Protein AF-A0A0V0YJH0-F1 (afdb_monomer_lite)

Structure (mmCIF, N/CA/C/O backbone):
data_AF-A0A0V0YJH0-F1
#
_entry.id   AF-A0A0V0YJH0-F1
#
loop_
_atom_site.group_PDB
_atom_site.id
_atom_site.type_symbol
_atom_site.label_atom_id
_atom_site.label_alt_id
_atom_site.label_comp_id
_atom_site.label_asym_id
_atom_site.label_entity_id
_atom_site.label_seq_id
_atom_site.pdbx_PDB_ins_code
_atom_site.Cartn_x
_atom_site.Cartn_y
_atom_site.Cartn_z
_atom_site.occupancy
_atom_site.B_iso_or_equiv
_atom_site.auth_seq_id
_atom_site.auth_comp_id
_atom_site.auth_asym_id
_atom_site.auth_atom_id
_atom_site.pdbx_PDB_model_num
ATOM 1 N N . MET A 1 1 ? -17.846 -7.358 8.027 1.00 70.50 1 MET A N 1
ATOM 2 C CA . MET A 1 1 ? -18.232 -6.122 7.304 1.00 70.50 1 MET A CA 1
ATOM 3 C C . MET A 1 1 ? -17.295 -4.987 7.694 1.00 70.50 1 MET A C 1
ATOM 5 O O . MET A 1 1 ? -16.695 -5.092 8.758 1.00 70.50 1 MET A O 1
ATOM 9 N N . ILE A 1 2 ? -17.134 -3.958 6.862 1.00 73.50 2 ILE A N 1
ATOM 10 C CA . ILE A 1 2 ? -16.388 -2.735 7.214 1.00 73.50 2 ILE A CA 1
ATOM 11 C C . ILE A 1 2 ? -17.404 -1.662 7.597 1.00 73.50 2 ILE A C 1
ATOM 13 O O . ILE A 1 2 ? -18.468 -1.588 6.982 1.00 73.50 2 ILE A O 1
ATOM 17 N N . VAL A 1 3 ? -17.100 -0.847 8.603 1.00 70.06 3 VAL A N 1
ATOM 18 C CA . VAL A 1 3 ? -18.015 0.204 9.066 1.00 70.06 3 VAL A CA 1
ATOM 19 C C . VAL A 1 3 ? -17.454 1.614 8.878 1.00 70.06 3 VAL A C 1
ATOM 21 O O . VAL A 1 3 ? -16.241 1.799 8.863 1.00 70.06 3 VAL A O 1
ATOM 24 N N . MET A 1 4 ? -18.335 2.601 8.706 1.00 70.00 4 MET A N 1
ATOM 25 C CA . MET A 1 4 ? -18.001 4.028 8.556 1.00 70.00 4 MET A CA 1
ATOM 26 C C . MET A 1 4 ? -18.761 4.888 9.570 1.00 70.00 4 MET A C 1
ATOM 28 O O . MET A 1 4 ? -19.905 4.573 9.919 1.00 70.00 4 MET A O 1
ATOM 32 N N . GLN A 1 5 ? -18.169 6.010 9.984 1.00 53.50 5 GLN A N 1
ATOM 33 C CA . GLN A 1 5 ? -18.874 7.035 10.758 1.00 53.50 5 GLN A CA 1
ATOM 34 C C . GLN A 1 5 ? -19.837 7.848 9.870 1.00 53.50 5 GLN A C 1
ATOM 36 O O . GLN A 1 5 ? -19.620 8.059 8.675 1.00 53.50 5 GLN A O 1
ATOM 41 N N . THR A 1 6 ? -20.939 8.303 10.464 1.00 41.59 6 THR A N 1
ATOM 42 C CA . THR A 1 6 ? -22.130 8.897 9.824 1.00 41.59 6 THR A CA 1
ATOM 43 C C . THR A 1 6 ? -21.847 10.157 9.002 1.00 41.59 6 THR A C 1
ATOM 45 O O . THR A 1 6 ? -22.508 10.370 7.985 1.00 41.59 6 THR A O 1
ATOM 48 N N . MET A 1 7 ? -20.851 10.969 9.376 1.00 37.34 7 MET A N 1
ATOM 49 C CA . MET A 1 7 ? -20.540 12.225 8.674 1.00 37.34 7 MET A CA 1
ATOM 50 C C . MET A 1 7 ? -19.820 12.046 7.325 1.00 37.34 7 MET A C 1
ATOM 52 O O . MET A 1 7 ? -19.802 12.983 6.531 1.00 37.34 7 MET A O 1
ATOM 56 N N . GLN A 1 8 ? -19.286 10.858 7.016 1.00 36.75 8 GLN A N 1
ATOM 57 C CA . GLN A 1 8 ? -18.506 10.623 5.788 1.00 36.75 8 GLN A CA 1
ATOM 58 C C . GLN A 1 8 ? -19.329 10.083 4.611 1.00 36.75 8 GLN A C 1
ATOM 60 O O . GLN A 1 8 ? -18.874 10.120 3.472 1.00 36.75 8 GLN A O 1
ATOM 65 N N . LEU A 1 9 ? -20.567 9.622 4.827 1.00 37.81 9 LEU A N 1
ATOM 66 C CA . LEU A 1 9 ? -21.327 8.935 3.772 1.00 37.81 9 LEU A CA 1
ATOM 67 C C . LEU A 1 9 ? -21.709 9.812 2.570 1.00 37.81 9 LEU A C 1
ATOM 69 O O . LEU A 1 9 ? -21.926 9.281 1.482 1.00 37.81 9 LEU A O 1
ATOM 73 N N . TYR A 1 10 ? -21.816 11.131 2.741 1.00 34.28 10 TYR A N 1
ATOM 74 C CA . TYR A 1 10 ? -22.395 11.999 1.712 1.00 34.28 10 TYR A CA 1
ATOM 75 C C . TYR A 1 10 ? -21.425 12.371 0.575 1.00 34.28 10 TYR A C 1
ATOM 77 O O . TYR A 1 10 ? -21.885 12.819 -0.472 1.00 34.28 10 TYR A O 1
ATOM 85 N N . ALA A 1 11 ? -20.113 12.140 0.724 1.00 31.77 11 ALA A N 1
ATOM 86 C CA . ALA A 1 11 ? -19.105 12.546 -0.267 1.00 31.77 11 ALA A CA 1
ATOM 87 C C . ALA A 1 11 ? -18.401 11.379 -0.996 1.00 31.77 11 ALA A C 1
ATOM 89 O O . ALA A 1 11 ? -17.745 11.593 -2.018 1.00 31.77 11 ALA A O 1
ATOM 90 N N . SER A 1 12 ? -18.531 10.139 -0.511 1.00 40.41 12 SER A N 1
ATOM 91 C CA . SER A 1 12 ? -17.595 9.045 -0.848 1.00 40.41 12 SER A CA 1
ATOM 92 C C . SER A 1 12 ? -18.102 8.026 -1.868 1.00 40.41 12 SER A C 1
ATOM 94 O O . SER A 1 12 ? -17.392 7.075 -2.197 1.00 40.41 12 SER A O 1
ATOM 96 N N . ILE A 1 13 ? -19.329 8.184 -2.362 1.00 39.91 13 ILE A N 1
ATOM 97 C CA . ILE A 1 13 ? -20.053 7.097 -3.026 1.00 39.91 13 ILE A CA 1
ATOM 98 C C . ILE A 1 13 ? -19.399 6.720 -4.371 1.00 39.91 13 ILE A C 1
ATOM 100 O O . ILE A 1 13 ? -19.025 5.573 -4.549 1.00 39.91 13 ILE A O 1
ATOM 104 N N . PHE A 1 14 ? -19.103 7.628 -5.299 1.00 35.03 14 PHE A N 1
ATOM 105 C CA . PHE A 1 14 ? -18.825 7.178 -6.676 1.00 35.03 14 PHE A CA 1
ATOM 106 C C . PHE A 1 14 ? -17.474 6.484 -6.954 1.00 35.03 14 PHE A C 1
ATOM 108 O O . PHE A 1 14 ? -17.434 5.618 -7.824 1.00 35.03 14 PHE A O 1
ATOM 115 N N . PHE A 1 15 ? -16.384 6.791 -6.237 1.00 38.53 15 PHE A N 1
ATOM 116 C CA . PHE A 1 15 ? -15.071 6.164 -6.509 1.00 38.53 15 PHE A CA 1
ATOM 117 C C . PHE A 1 15 ? -14.709 5.063 -5.500 1.00 38.53 15 PHE A C 1
ATOM 119 O O . PHE A 1 15 ? -14.143 4.039 -5.879 1.00 38.53 15 PHE A O 1
ATOM 126 N N . CYS A 1 16 ? -15.126 5.212 -4.234 1.00 34.50 16 CYS A N 1
ATOM 127 C CA . CYS A 1 16 ? -15.018 4.147 -3.234 1.00 34.50 16 CYS A CA 1
ATOM 128 C C . CYS A 1 16 ? -15.915 2.948 -3.607 1.00 34.50 16 CYS A C 1
ATOM 130 O O . CYS A 1 16 ? -15.554 1.807 -3.333 1.00 34.50 16 CYS A O 1
ATOM 132 N N . LEU A 1 17 ? -17.023 3.162 -4.339 1.00 37.66 17 LEU A N 1
ATOM 133 C CA . LEU A 1 17 ? -17.840 2.071 -4.885 1.00 37.66 17 LEU A CA 1
ATOM 134 C C . LEU A 1 17 ? -17.108 1.211 -5.919 1.00 37.66 17 LEU A C 1
ATOM 136 O O . LEU A 1 17 ? -17.342 0.006 -5.928 1.00 37.66 17 LEU A O 1
ATOM 140 N N . SER A 1 18 ? -16.190 1.760 -6.722 1.00 37.88 18 SER A N 1
ATOM 141 C CA . SER A 1 18 ? -15.358 0.913 -7.588 1.00 37.88 18 SER A CA 1
ATOM 142 C C . SER A 1 18 ? -14.350 0.091 -6.782 1.00 37.88 18 SER A C 1
ATOM 144 O O . SER A 1 18 ? -13.840 -0.884 -7.297 1.00 37.88 18 SER A O 1
ATOM 146 N N . VAL A 1 19 ? -14.045 0.448 -5.533 1.00 40.59 19 VAL A N 1
ATOM 147 C CA . VAL A 1 19 ? -13.100 -0.296 -4.682 1.00 40.59 19 VAL A CA 1
ATOM 148 C C . VAL A 1 19 ? -13.817 -1.237 -3.701 1.00 40.59 19 VAL A C 1
ATOM 150 O O . VAL A 1 19 ? -13.237 -2.241 -3.297 1.00 40.59 19 VAL A O 1
ATOM 153 N N . CYS A 1 20 ? -15.075 -0.966 -3.336 1.00 34.97 20 CYS A N 1
ATOM 154 C CA . CYS A 1 20 ? -15.778 -1.705 -2.281 1.00 34.97 20 CYS A CA 1
ATOM 155 C C . CYS A 1 20 ? -17.086 -2.383 -2.730 1.00 34.97 20 CYS A C 1
ATOM 157 O O . CYS A 1 20 ? -17.332 -3.517 -2.332 1.00 34.97 20 CYS A O 1
ATOM 159 N N . LEU A 1 21 ? -17.923 -1.749 -3.557 1.00 31.69 21 LEU A N 1
ATOM 160 C CA . LEU A 1 21 ? -19.314 -2.189 -3.800 1.00 31.69 21 LEU A CA 1
ATOM 161 C C . LEU A 1 21 ? -19.590 -2.676 -5.234 1.00 31.69 21 LEU A C 1
ATOM 163 O O . LEU A 1 21 ? -20.656 -3.226 -5.499 1.00 31.69 21 LEU A O 1
ATOM 167 N N . SER A 1 22 ? -18.637 -2.505 -6.146 1.00 33.41 22 SER A N 1
ATOM 168 C CA . SER A 1 22 ? -18.640 -3.117 -7.471 1.00 33.41 22 SER A CA 1
ATOM 169 C C . SER A 1 22 ? -17.724 -4.334 -7.453 1.00 33.41 22 SER A C 1
ATOM 171 O O . SER A 1 22 ? -16.632 -4.276 -6.887 1.00 33.41 22 SER A O 1
ATOM 173 N N . VAL A 1 23 ? -18.140 -5.436 -8.080 1.00 39.34 23 VAL A N 1
ATOM 174 C CA . VAL A 1 23 ? -17.226 -6.541 -8.386 1.00 39.34 23 VAL A CA 1
ATOM 175 C C . VAL A 1 23 ? -16.149 -5.975 -9.306 1.00 39.34 23 VAL A C 1
ATOM 177 O O . VAL A 1 23 ? -16.370 -5.808 -10.504 1.00 39.34 23 VAL A O 1
ATOM 180 N N . CYS A 1 24 ? -14.984 -5.648 -8.755 1.00 50.03 24 CYS A N 1
ATOM 181 C CA . CYS A 1 24 ? -13.838 -5.333 -9.585 1.00 50.03 24 CYS A CA 1
ATOM 182 C C . CYS A 1 24 ? -13.272 -6.635 -10.114 1.00 50.03 24 CYS A C 1
ATOM 184 O O . CYS A 1 24 ? -12.615 -7.369 -9.383 1.00 50.03 24 CYS A O 1
ATOM 186 N N . LEU A 1 25 ? -13.562 -6.916 -11.377 1.00 41.19 25 LEU A N 1
ATOM 187 C CA . LEU A 1 25 ? -12.997 -8.035 -12.103 1.00 41.19 25 LEU A CA 1
ATOM 188 C C . LEU A 1 25 ? -11.868 -7.518 -12.991 1.00 41.19 25 LEU A C 1
ATOM 190 O O . LEU A 1 25 ? -12.079 -6.619 -13.804 1.00 41.19 25 LEU A O 1
ATOM 194 N N . SER A 1 26 ? -10.697 -8.131 -12.872 1.00 50.62 26 SER A N 1
ATOM 195 C CA . SER A 1 26 ? -9.640 -7.999 -13.872 1.00 50.62 26 SER A CA 1
ATOM 196 C C . SER A 1 26 ? -9.430 -9.344 -14.547 1.00 50.62 26 SER A C 1
ATOM 198 O O . SER A 1 26 ? -9.071 -10.313 -13.880 1.00 50.62 26 SER A O 1
ATOM 200 N N . VAL A 1 27 ? -9.644 -9.380 -15.862 1.00 49.38 27 VAL A N 1
ATOM 201 C CA . VAL A 1 27 ? -9.297 -10.505 -16.739 1.00 49.38 27 VAL A CA 1
ATOM 202 C C . VAL A 1 27 ? -8.199 -10.022 -17.674 1.00 49.38 27 VAL A C 1
ATOM 204 O O . VAL A 1 27 ? -8.344 -8.966 -18.291 1.00 49.38 27 VAL A O 1
ATOM 207 N N . ILE A 1 28 ? -7.106 -10.772 -17.784 1.00 57.19 28 ILE A N 1
ATOM 208 C CA . ILE A 1 28 ? -6.002 -10.461 -18.688 1.00 57.19 28 ILE A CA 1
ATOM 209 C C . ILE A 1 28 ? -6.521 -10.562 -20.117 1.00 57.19 28 ILE A C 1
ATOM 211 O O . ILE A 1 28 ? -6.800 -11.649 -20.625 1.00 57.19 28 ILE A O 1
ATOM 215 N N . VAL A 1 29 ? -6.572 -9.427 -20.807 1.00 50.81 29 VAL A N 1
ATOM 216 C CA . VAL A 1 29 ? -6.781 -9.407 -22.254 1.00 50.81 29 VAL A CA 1
ATOM 217 C C . VAL A 1 29 ? -5.452 -9.211 -22.978 1.00 50.81 29 VAL A C 1
ATOM 219 O O . VAL A 1 29 ? -4.526 -8.562 -22.490 1.00 50.81 29 VAL A O 1
ATOM 222 N N . PHE A 1 30 ? -5.333 -9.783 -24.179 1.00 45.62 30 PHE A N 1
ATOM 223 C CA . PHE A 1 30 ? -4.108 -9.716 -24.990 1.00 45.62 30 PHE A CA 1
ATOM 224 C C . PHE A 1 30 ? -3.621 -8.271 -25.220 1.00 45.62 30 PHE A C 1
ATOM 226 O O . PHE A 1 30 ? -2.417 -8.015 -25.269 1.00 45.62 30 PHE A O 1
ATOM 233 N N . GLN A 1 31 ? -4.556 -7.321 -25.310 1.00 54.06 31 GLN A N 1
ATOM 234 C CA . GLN A 1 31 ? -4.269 -5.897 -25.489 1.00 54.06 31 GLN A CA 1
ATOM 235 C C . GLN A 1 31 ? -3.506 -5.287 -24.304 1.00 54.06 31 GLN A C 1
ATOM 237 O O . GLN A 1 31 ? -2.593 -4.493 -24.536 1.00 54.06 31 GLN A O 1
ATOM 242 N N . ASP A 1 32 ? -3.783 -5.713 -23.069 1.00 61.44 32 ASP A N 1
ATOM 243 C CA . ASP A 1 32 ? -3.113 -5.193 -21.872 1.00 61.44 32 ASP A CA 1
ATOM 244 C C . ASP A 1 32 ? -1.630 -5.562 -21.873 1.00 61.44 32 ASP A C 1
ATOM 246 O O . ASP A 1 32 ? -0.763 -4.713 -21.663 1.00 61.44 32 ASP A O 1
ATOM 250 N N . ARG A 1 33 ? -1.311 -6.823 -22.195 1.00 62.81 33 ARG A N 1
ATOM 251 C CA . ARG A 1 33 ? 0.081 -7.293 -22.274 1.00 62.81 33 ARG A CA 1
ATOM 252 C C . ARG A 1 33 ? 0.890 -6.523 -23.313 1.00 62.81 33 ARG A C 1
ATOM 254 O O . ARG A 1 33 ? 2.022 -6.131 -23.033 1.00 62.81 33 ARG A O 1
ATOM 261 N N . VAL A 1 34 ? 0.322 -6.285 -24.496 1.00 75.81 34 VAL A N 1
ATOM 262 C CA . VAL A 1 34 ? 1.006 -5.520 -25.551 1.00 75.81 34 VAL A CA 1
ATOM 263 C C . VAL A 1 34 ? 1.141 -4.049 -25.151 1.00 75.81 34 VAL A C 1
ATOM 265 O O . VAL A 1 34 ? 2.219 -3.479 -25.319 1.00 75.81 34 VAL A O 1
ATOM 268 N N . GLY A 1 35 ? 0.094 -3.440 -24.590 1.00 81.44 35 GLY A N 1
ATOM 269 C CA . GLY A 1 35 ? 0.105 -2.045 -24.147 1.00 81.44 35 GLY A CA 1
ATOM 270 C C . GLY A 1 35 ? 1.149 -1.788 -23.060 1.00 81.44 35 GLY A C 1
ATOM 271 O O . GLY A 1 35 ? 2.082 -1.010 -23.269 1.00 81.44 35 GLY A O 1
ATOM 272 N N . PHE A 1 36 ? 1.055 -2.498 -21.932 1.00 83.94 36 PHE A N 1
ATOM 273 C CA . PHE A 1 36 ? 2.004 -2.361 -20.822 1.00 83.94 36 PHE A CA 1
ATOM 274 C C . PHE A 1 36 ? 3.425 -2.784 -21.208 1.00 83.94 36 PHE A C 1
ATOM 276 O O . PHE A 1 36 ? 4.393 -2.163 -20.762 1.00 83.94 36 PHE A O 1
ATOM 283 N N . GLY A 1 37 ? 3.567 -3.781 -22.089 1.00 83.94 37 GLY A N 1
ATOM 284 C CA . GLY A 1 37 ? 4.857 -4.176 -22.651 1.00 83.94 37 GLY A CA 1
ATOM 285 C C . GLY A 1 37 ? 5.511 -3.055 -23.464 1.00 83.94 37 GLY A C 1
ATOM 286 O O . GLY A 1 37 ? 6.686 -2.754 -23.259 1.00 83.94 37 GLY A O 1
ATOM 287 N N . ARG A 1 38 ? 4.750 -2.373 -24.334 1.00 85.50 38 ARG A N 1
ATOM 288 C CA . ARG A 1 38 ? 5.250 -1.233 -25.128 1.00 85.50 38 ARG A CA 1
ATOM 289 C C . ARG A 1 38 ? 5.569 -0.004 -24.281 1.00 85.50 38 ARG A C 1
ATOM 291 O O . ARG A 1 38 ? 6.473 0.742 -24.640 1.00 85.50 38 ARG A O 1
ATOM 298 N N . MET A 1 39 ? 4.871 0.184 -23.163 1.00 83.06 39 MET A N 1
ATOM 299 C CA . MET A 1 39 ? 5.186 1.236 -22.188 1.00 83.06 39 MET A CA 1
ATOM 300 C C . MET A 1 39 ? 6.414 0.912 -21.324 1.00 83.06 39 MET A C 1
ATOM 302 O O . MET A 1 39 ? 6.865 1.766 -20.567 1.00 83.06 39 MET A O 1
ATOM 306 N N . GLY A 1 40 ? 6.955 -0.310 -21.412 1.00 87.19 40 GLY A N 1
ATOM 307 C CA . GLY A 1 40 ? 8.063 -0.756 -20.569 1.00 87.19 40 GLY A CA 1
ATOM 308 C C . GLY A 1 40 ? 7.678 -0.927 -19.098 1.00 87.19 40 GLY A C 1
ATOM 309 O O . GLY A 1 40 ? 8.550 -0.844 -18.239 1.00 87.19 40 GLY A O 1
ATOM 310 N N . ALA A 1 41 ? 6.388 -1.134 -18.812 1.00 88.44 41 ALA A N 1
ATOM 311 C CA . ALA A 1 41 ? 5.856 -1.212 -17.453 1.00 88.44 41 ALA A CA 1
ATOM 312 C C . ALA A 1 41 ? 5.860 -2.646 -16.884 1.00 88.44 41 ALA A C 1
ATOM 314 O O . ALA A 1 41 ? 5.771 -2.831 -15.671 1.00 88.44 41 ALA A O 1
ATOM 315 N N . LEU A 1 42 ? 5.977 -3.654 -17.757 1.00 93.69 42 LEU A N 1
ATOM 316 C CA . LEU A 1 42 ? 6.086 -5.063 -17.378 1.00 93.69 42 LEU A CA 1
ATOM 317 C C . LEU A 1 42 ? 7.537 -5.457 -17.093 1.00 93.69 42 LEU A C 1
ATOM 319 O O . LEU A 1 42 ? 8.449 -5.016 -17.800 1.00 93.69 42 LEU A O 1
ATOM 323 N N . SER A 1 43 ? 7.727 -6.337 -16.106 1.00 95.69 43 SER A N 1
ATOM 324 C CA . SER A 1 43 ? 9.031 -6.953 -15.838 1.00 95.69 43 SER A CA 1
ATOM 325 C C . SER A 1 43 ? 9.534 -7.722 -17.066 1.00 95.69 43 SER A C 1
ATOM 327 O O . SER A 1 43 ? 8.757 -8.353 -17.791 1.00 95.69 43 SER A O 1
ATOM 329 N N . ARG A 1 44 ? 10.845 -7.655 -17.317 1.00 94.00 44 ARG A N 1
ATOM 330 C CA . ARG A 1 44 ? 11.522 -8.296 -18.458 1.00 94.00 44 ARG A CA 1
ATOM 331 C C . ARG A 1 44 ? 12.695 -9.166 -18.023 1.00 94.00 44 ARG A C 1
ATOM 333 O O . ARG A 1 44 ? 13.031 -10.124 -18.719 1.00 94.00 44 ARG A O 1
ATOM 340 N N . HIS A 1 45 ? 13.319 -8.856 -16.892 1.00 94.19 45 HIS A N 1
ATOM 341 C CA . HIS A 1 45 ? 14.522 -9.543 -16.425 1.00 94.19 45 HIS A CA 1
ATOM 342 C C . HIS A 1 45 ? 14.232 -10.880 -15.729 1.00 94.19 45 HIS A C 1
ATOM 344 O O . HIS A 1 45 ? 15.112 -11.736 -15.663 1.00 94.19 45 HIS A O 1
ATOM 350 N N . PHE A 1 46 ? 12.999 -11.100 -15.265 1.00 94.25 46 PHE A N 1
ATOM 351 C CA . PHE A 1 46 ? 12.612 -12.288 -14.494 1.00 94.25 46 PHE A CA 1
ATOM 352 C C . PHE A 1 46 ? 11.685 -13.246 -15.261 1.00 94.25 46 PHE A C 1
ATOM 354 O O . PHE A 1 46 ? 10.994 -14.063 -14.660 1.00 94.25 46 PHE A O 1
ATOM 361 N N . ASN A 1 47 ? 11.695 -13.208 -16.598 1.00 90.75 47 ASN A N 1
ATOM 362 C CA . ASN A 1 47 ? 10.829 -14.052 -17.435 1.00 90.75 47 ASN A CA 1
ATOM 363 C C . ASN A 1 47 ? 11.008 -15.565 -17.203 1.00 90.75 47 ASN A C 1
ATOM 365 O O . ASN A 1 47 ? 10.054 -16.322 -17.350 1.00 90.75 47 ASN A O 1
ATOM 369 N N . SER A 1 48 ? 12.210 -16.015 -16.829 1.00 93.56 48 SER A N 1
ATOM 370 C CA . SER A 1 48 ? 12.477 -17.423 -16.495 1.00 93.56 48 SER A CA 1
ATOM 371 C C . SER A 1 48 ? 11.996 -17.824 -15.096 1.00 93.56 48 SER A C 1
ATOM 373 O O . SER A 1 48 ? 11.920 -19.013 -14.798 1.00 93.56 48 SER A O 1
ATOM 375 N N . ARG A 1 49 ? 11.684 -16.847 -14.234 1.00 93.56 49 ARG A N 1
ATOM 376 C CA . ARG A 1 49 ? 11.273 -17.028 -12.833 1.00 93.56 49 ARG A CA 1
ATOM 377 C C . ARG A 1 49 ? 10.137 -16.048 -12.497 1.00 93.56 49 ARG A C 1
ATOM 379 O O . ARG A 1 49 ? 10.324 -15.143 -11.687 1.00 93.56 49 ARG A O 1
ATOM 386 N N . PRO A 1 50 ? 8.951 -16.200 -13.116 1.00 89.25 50 PRO A N 1
ATOM 387 C CA . PRO A 1 50 ? 7.876 -15.207 -13.036 1.00 89.25 50 PRO A CA 1
ATOM 388 C C . PRO A 1 50 ? 7.343 -14.972 -11.614 1.00 89.25 50 PRO A C 1
ATOM 390 O O . PRO A 1 50 ? 6.880 -13.874 -11.321 1.00 89.25 50 PRO A O 1
ATOM 393 N N . GLY A 1 51 ? 7.455 -15.956 -10.712 1.00 91.44 51 GLY A N 1
ATOM 394 C CA . GLY A 1 51 ? 7.104 -15.786 -9.295 1.00 91.44 51 GLY A CA 1
ATOM 395 C C . GLY A 1 51 ? 7.990 -14.780 -8.545 1.00 91.44 51 GLY A C 1
ATOM 396 O O . GLY A 1 51 ? 7.573 -14.242 -7.528 1.00 91.44 51 GLY A O 1
ATOM 397 N N . GLU A 1 52 ? 9.180 -14.478 -9.071 1.00 94.69 52 GLU A N 1
ATOM 398 C CA . GLU A 1 52 ? 10.125 -13.510 -8.500 1.00 94.69 52 GLU A CA 1
ATOM 399 C C . GLU A 1 52 ? 10.093 -12.141 -9.205 1.00 94.69 52 GLU A C 1
ATOM 401 O O . GLU A 1 52 ? 10.941 -11.290 -8.933 1.00 94.69 52 GLU A O 1
ATOM 406 N N . ALA A 1 53 ? 9.196 -11.944 -10.175 1.00 95.06 53 ALA A N 1
ATOM 407 C CA . ALA A 1 53 ? 9.276 -10.819 -11.105 1.00 95.06 53 ALA A CA 1
ATOM 408 C C . ALA A 1 53 ? 8.630 -9.530 -10.574 1.00 95.06 53 ALA A C 1
ATOM 410 O O . ALA A 1 53 ? 9.140 -8.445 -10.836 1.00 95.06 53 ALA A O 1
ATOM 411 N N . SER A 1 54 ? 7.548 -9.622 -9.790 1.00 96.62 54 SER A N 1
ATOM 412 C CA . SER A 1 54 ? 7.036 -8.453 -9.065 1.00 96.62 54 SER A CA 1
ATOM 413 C C . SER A 1 54 ? 7.825 -8.306 -7.766 1.00 96.62 54 SER A C 1
ATOM 415 O O . SER A 1 54 ? 7.737 -9.163 -6.890 1.00 96.62 54 SER A O 1
ATOM 417 N N . ARG A 1 55 ? 8.614 -7.237 -7.650 1.00 97.50 55 ARG A N 1
ATOM 418 C CA . ARG A 1 55 ? 9.559 -6.995 -6.547 1.00 97.50 55 ARG A CA 1
ATOM 419 C C . ARG A 1 55 ? 9.384 -5.583 -5.963 1.00 97.50 55 ARG A C 1
ATOM 421 O O . ARG A 1 55 ? 10.210 -4.707 -6.231 1.00 97.50 55 ARG A O 1
ATOM 428 N N . PRO A 1 56 ? 8.303 -5.312 -5.209 1.00 98.00 56 PRO A N 1
ATOM 429 C CA . PRO A 1 56 ? 8.036 -3.977 -4.679 1.00 98.00 56 PRO A CA 1
ATOM 430 C C . PRO A 1 56 ? 9.190 -3.474 -3.800 1.00 98.00 56 PRO A C 1
ATOM 432 O O . PRO A 1 56 ? 9.584 -4.144 -2.846 1.00 98.00 56 PRO A O 1
ATOM 435 N N . PHE A 1 57 ? 9.716 -2.292 -4.121 1.00 98.44 57 PHE A N 1
ATOM 436 C CA . PHE A 1 57 ? 10.848 -1.622 -3.463 1.00 98.44 57 PHE A CA 1
ATOM 437 C C . PHE A 1 57 ? 12.212 -2.330 -3.551 1.00 98.44 57 PHE A C 1
ATOM 439 O O . PHE A 1 57 ? 13.199 -1.820 -3.021 1.00 98.44 57 PHE A O 1
ATOM 446 N N . ASP A 1 58 ? 12.320 -3.458 -4.252 1.00 98.38 58 ASP A N 1
ATOM 447 C CA . ASP A 1 58 ? 13.600 -4.146 -4.433 1.00 98.38 58 ASP A CA 1
ATOM 448 C C . ASP A 1 58 ? 14.501 -3.392 -5.420 1.00 98.38 58 ASP A C 1
ATOM 450 O O . ASP A 1 58 ? 14.038 -2.806 -6.403 1.00 98.38 58 ASP A O 1
ATOM 454 N N . ARG A 1 59 ? 15.813 -3.423 -5.200 1.00 97.88 59 ARG A N 1
ATOM 455 C CA . ARG A 1 59 ? 16.819 -2.775 -6.050 1.00 97.88 59 ARG A CA 1
ATOM 456 C C . ARG A 1 59 ? 16.791 -3.300 -7.487 1.00 97.88 59 ARG A C 1
ATOM 458 O O . ARG A 1 59 ? 17.149 -2.555 -8.397 1.00 97.88 59 ARG A O 1
ATOM 465 N N . GLN A 1 60 ? 16.392 -4.557 -7.699 1.00 97.31 60 GLN A N 1
ATOM 466 C CA . GLN A 1 60 ? 16.334 -5.179 -9.026 1.00 97.31 60 GLN A CA 1
ATOM 467 C C . GLN A 1 60 ? 14.966 -5.046 -9.710 1.00 97.31 60 GLN A C 1
ATOM 469 O O . GLN A 1 60 ? 14.771 -5.625 -10.778 1.00 97.31 60 GLN A O 1
ATOM 474 N N . ARG A 1 61 ? 14.023 -4.297 -9.127 1.00 97.31 61 ARG A N 1
ATOM 475 C CA . ARG A 1 61 ? 12.695 -4.070 -9.709 1.00 97.31 61 ARG A CA 1
ATOM 476 C C . ARG A 1 61 ? 12.793 -3.446 -11.109 1.00 97.31 61 ARG A C 1
ATOM 478 O O . ARG A 1 61 ? 13.544 -2.494 -11.323 1.00 97.31 61 ARG A O 1
ATOM 485 N N . ASP A 1 62 ? 12.027 -3.963 -12.061 1.00 96.44 62 ASP A N 1
ATOM 486 C CA . ASP A 1 62 ? 12.056 -3.519 -13.462 1.00 96.44 62 ASP A CA 1
ATOM 487 C C . ASP A 1 62 ? 10.663 -3.396 -14.107 1.00 96.44 62 ASP A C 1
ATOM 489 O O . ASP A 1 62 ? 10.562 -3.055 -15.286 1.00 96.44 62 ASP A O 1
ATOM 493 N N . GLY A 1 63 ? 9.600 -3.631 -13.338 1.00 95.12 63 GLY A N 1
ATOM 494 C CA . GLY A 1 63 ? 8.206 -3.603 -13.769 1.00 95.12 63 GLY A CA 1
ATOM 495 C C . GLY A 1 63 ? 7.337 -4.571 -12.965 1.00 95.12 63 GLY A C 1
ATOM 496 O O . GLY A 1 63 ? 7.841 -5.364 -12.172 1.00 95.12 63 GLY A O 1
ATOM 497 N N . PHE A 1 64 ? 6.022 -4.527 -13.177 1.00 92.75 64 PHE A N 1
ATOM 498 C CA . PHE A 1 64 ? 5.089 -5.465 -12.540 1.00 92.75 64 PHE A CA 1
ATOM 499 C C . PHE A 1 64 ? 4.827 -6.699 -13.409 1.00 92.75 64 PHE A C 1
ATOM 501 O O . PHE A 1 64 ? 5.096 -6.730 -14.613 1.00 92.75 64 PHE A O 1
ATOM 508 N N . VAL A 1 65 ? 4.218 -7.704 -12.784 1.00 93.50 65 VAL A N 1
ATOM 509 C CA . VAL A 1 65 ? 3.539 -8.820 -13.451 1.00 93.50 65 VAL A CA 1
ATOM 510 C C . VAL A 1 65 ? 2.039 -8.570 -13.393 1.00 93.50 65 VAL A C 1
ATOM 512 O O . VAL A 1 65 ? 1.537 -8.160 -12.351 1.00 93.50 65 VAL A O 1
ATOM 515 N N . ILE A 1 66 ? 1.311 -8.806 -14.485 1.00 90.69 66 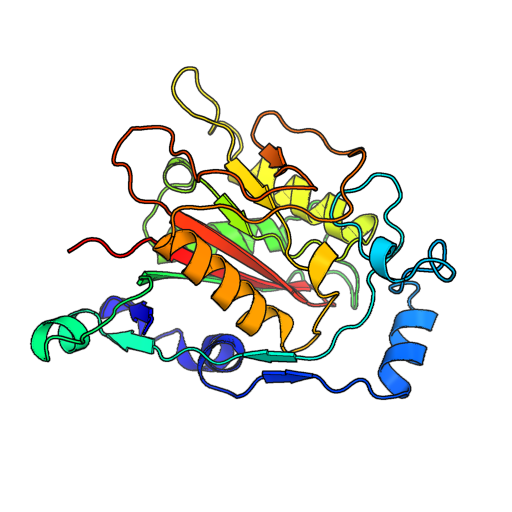ILE A N 1
ATOM 516 C CA . ILE A 1 66 ? -0.155 -8.706 -14.470 1.00 90.69 66 ILE A CA 1
ATOM 517 C C . ILE A 1 66 ? -0.722 -9.919 -13.731 1.00 90.69 66 ILE A C 1
ATOM 519 O O . ILE A 1 66 ? -0.382 -11.052 -14.075 1.00 90.69 66 ILE A O 1
ATOM 523 N N . GLY A 1 67 ? -1.589 -9.672 -12.755 1.00 88.19 67 GLY A N 1
ATOM 524 C CA . GLY A 1 67 ? -2.374 -10.706 -12.088 1.00 88.19 67 GLY A CA 1
ATOM 525 C C . GLY A 1 67 ? -3.870 -10.529 -12.342 1.00 88.19 67 GLY A C 1
ATOM 526 O O . GLY A 1 67 ? -4.321 -9.490 -12.826 1.00 88.19 67 GLY A O 1
ATOM 527 N N . GLU A 1 68 ? -4.637 -11.551 -11.985 1.00 86.50 68 GLU A N 1
ATOM 528 C CA . GLU A 1 68 ? -6.099 -11.566 -12.058 1.00 86.50 68 GLU A CA 1
ATOM 529 C C . GLU A 1 68 ? -6.689 -11.756 -10.667 1.00 86.50 68 GLU A C 1
ATOM 531 O O . GLU A 1 68 ? -6.079 -12.358 -9.782 1.00 86.50 68 GLU A O 1
ATOM 536 N N . GLY A 1 69 ? -7.893 -11.241 -10.469 1.00 83.81 69 GLY A N 1
ATOM 537 C CA . GLY A 1 69 ? -8.599 -11.417 -9.216 1.00 83.81 69 GLY A CA 1
ATOM 538 C C . GLY A 1 69 ? -9.840 -10.555 -9.139 1.00 83.81 69 GLY A C 1
ATOM 539 O O . GLY A 1 69 ? -10.083 -9.694 -9.988 1.00 83.81 69 GLY A O 1
ATOM 540 N N . ALA A 1 70 ? -10.616 -10.808 -8.093 1.00 83.81 70 ALA A N 1
ATOM 541 C CA . ALA A 1 70 ? -11.769 -10.010 -7.738 1.00 83.81 70 ALA A CA 1
ATOM 542 C C . ALA A 1 70 ? -11.877 -9.885 -6.220 1.00 83.81 70 ALA A C 1
ATOM 544 O O . ALA A 1 70 ? -11.487 -10.785 -5.476 1.00 83.81 70 ALA A O 1
ATOM 545 N N . GLY A 1 71 ? -12.415 -8.758 -5.770 1.00 81.75 71 GLY A N 1
ATOM 546 C CA . GLY A 1 71 ? -12.663 -8.476 -4.363 1.00 81.75 71 GLY A CA 1
ATOM 547 C C . GLY A 1 71 ? -13.911 -7.620 -4.211 1.00 81.75 71 GLY A C 1
ATOM 548 O O . GLY A 1 71 ? -14.240 -6.832 -5.095 1.00 81.75 71 GLY A O 1
ATOM 549 N N . MET A 1 72 ? -14.606 -7.795 -3.091 1.00 82.69 72 MET A N 1
ATOM 550 C CA . MET A 1 72 ? -15.780 -7.011 -2.719 1.00 82.69 72 MET A CA 1
ATOM 551 C C . MET A 1 72 ? -15.779 -6.815 -1.205 1.00 82.69 72 MET A C 1
ATOM 553 O O . MET A 1 72 ? -15.422 -7.726 -0.455 1.00 82.69 72 MET A O 1
ATOM 557 N N . MET A 1 73 ? -16.200 -5.638 -0.754 1.00 83.00 73 MET A N 1
ATOM 558 C CA . MET A 1 73 ? -16.299 -5.300 0.660 1.00 83.00 73 MET A CA 1
ATOM 559 C C . MET A 1 73 ? -17.646 -4.642 0.947 1.00 83.00 73 MET A C 1
ATOM 561 O O . MET A 1 73 ? -18.005 -3.624 0.364 1.00 83.00 73 MET A O 1
ATOM 565 N N . LEU A 1 74 ? -18.389 -5.200 1.899 1.00 88.56 74 LEU A N 1
ATOM 566 C CA . LEU A 1 74 ? -19.622 -4.579 2.369 1.00 88.56 74 LEU A CA 1
ATOM 567 C C . LEU A 1 74 ? -19.295 -3.463 3.367 1.00 88.56 74 LEU A C 1
ATOM 569 O O . LEU A 1 74 ? -18.643 -3.727 4.383 1.00 88.56 74 LEU A O 1
ATOM 573 N N . LEU A 1 75 ? -19.776 -2.255 3.070 1.00 88.12 75 LEU A N 1
ATOM 574 C CA . LEU A 1 75 ? -19.710 -1.086 3.942 1.00 88.12 75 LEU A CA 1
ATOM 575 C C . LEU A 1 75 ? -21.069 -0.839 4.597 1.00 88.12 75 LEU A C 1
ATOM 577 O O . LEU A 1 75 ? -22.101 -0.876 3.929 1.00 88.12 75 LEU A O 1
ATOM 581 N N . GLU A 1 76 ? -21.057 -0.539 5.889 1.00 88.50 76 GLU A N 1
ATOM 582 C CA . GLU A 1 76 ? -22.250 -0.168 6.648 1.00 88.50 76 GLU A CA 1
ATOM 583 C C . GLU A 1 76 ? -21.940 0.990 7.602 1.00 88.50 76 GLU A C 1
ATOM 585 O O . GLU A 1 76 ? -20.791 1.222 7.969 1.00 88.50 76 GLU A O 1
ATOM 590 N N . ARG A 1 77 ? -22.952 1.752 8.022 1.00 90.69 77 ARG A N 1
ATOM 591 C CA . ARG A 1 77 ? -22.759 2.727 9.103 1.00 90.69 77 ARG A CA 1
ATOM 592 C C . ARG A 1 77 ? -22.444 1.994 10.404 1.00 90.69 77 ARG A C 1
ATOM 594 O O . ARG A 1 77 ? -23.140 1.036 10.729 1.00 90.69 77 ARG A O 1
ATOM 601 N N . LEU A 1 78 ? -21.449 2.474 11.151 1.00 90.94 78 LEU A N 1
ATOM 602 C CA . LEU A 1 78 ? -21.075 1.898 12.445 1.00 90.94 78 LEU A CA 1
ATOM 603 C C . LEU A 1 78 ? -22.271 1.872 13.401 1.00 90.94 78 LEU A C 1
ATOM 605 O O . LEU A 1 78 ? -22.574 0.823 13.949 1.00 90.94 78 LEU A O 1
ATOM 609 N N . GLU A 1 79 ? -23.001 2.984 13.519 1.00 92.50 79 GLU A N 1
ATOM 610 C CA . GLU A 1 79 ? -24.206 3.082 14.357 1.00 92.50 79 GLU A CA 1
ATOM 611 C C . GLU A 1 79 ? -25.223 1.985 14.023 1.00 92.50 79 GLU A C 1
ATOM 613 O O . GLU A 1 79 ? -25.623 1.227 14.898 1.00 92.50 79 GLU A O 1
ATOM 618 N N . HIS A 1 80 ? -25.556 1.821 12.740 1.00 92.81 80 HIS A N 1
ATOM 619 C CA . HIS A 1 80 ? -26.501 0.796 12.294 1.00 92.81 80 HIS A CA 1
ATOM 620 C C . HIS A 1 80 ? -25.979 -0.627 12.556 1.00 92.81 80 HIS A C 1
ATOM 622 O O . HIS A 1 80 ? -26.744 -1.502 12.966 1.00 92.81 80 HIS A O 1
ATOM 628 N N . ALA A 1 81 ? -24.675 -0.859 12.370 1.00 92.56 81 ALA A N 1
ATOM 629 C CA . ALA A 1 81 ? -24.047 -2.147 12.649 1.00 92.56 81 ALA A CA 1
ATOM 630 C C . ALA A 1 81 ? -24.088 -2.489 14.146 1.00 92.56 81 ALA A C 1
ATOM 632 O O . ALA A 1 81 ? -24.373 -3.636 14.497 1.00 92.56 81 ALA A O 1
ATOM 633 N N . LEU A 1 82 ? -23.857 -1.507 15.021 1.00 93.50 82 LEU A N 1
ATOM 634 C CA . LEU A 1 82 ? -23.947 -1.663 16.473 1.00 93.50 82 LEU A CA 1
ATOM 635 C C . LEU A 1 82 ? -25.400 -1.869 16.928 1.00 93.50 82 LEU A C 1
ATOM 637 O O . LEU A 1 82 ? -25.678 -2.807 17.677 1.00 93.50 82 LEU A O 1
ATOM 641 N N . GLU A 1 83 ? -26.339 -1.061 16.426 1.00 94.81 83 GLU A N 1
ATOM 642 C CA . GLU A 1 83 ? -27.774 -1.140 16.740 1.00 94.81 83 GLU A CA 1
ATOM 643 C C . GLU A 1 83 ? -28.347 -2.532 16.461 1.00 94.81 83 GLU A C 1
ATOM 645 O O . GLU A 1 83 ? -29.012 -3.127 17.315 1.00 94.81 83 GLU A O 1
ATOM 650 N N . ARG A 1 84 ? -28.051 -3.091 15.281 1.00 94.88 84 ARG A N 1
ATOM 651 C CA . ARG A 1 84 ? -28.528 -4.427 14.895 1.00 94.88 84 ARG A CA 1
ATOM 652 C C . ARG A 1 84 ? -27.667 -5.573 15.433 1.00 94.88 84 ARG A C 1
ATOM 654 O O . ARG A 1 84 ? -27.930 -6.722 15.077 1.00 94.88 84 ARG A O 1
ATOM 661 N N . ARG A 1 85 ? -26.635 -5.275 16.234 1.00 92.06 85 ARG A N 1
ATOM 662 C CA . ARG A 1 85 ? -25.656 -6.238 16.769 1.00 92.06 85 ARG A CA 1
ATOM 663 C C . ARG A 1 85 ? -25.033 -7.095 15.666 1.00 92.06 85 ARG A C 1
ATOM 665 O O . ARG A 1 85 ? -25.147 -8.322 15.664 1.00 92.06 85 ARG A O 1
ATOM 672 N N . ALA A 1 86 ? -24.425 -6.436 14.681 1.00 91.06 86 ALA A N 1
ATOM 673 C CA . ALA A 1 86 ? -23.754 -7.107 13.578 1.00 91.06 86 ALA A CA 1
ATOM 674 C C . ALA A 1 86 ? -22.722 -8.112 14.127 1.00 91.06 86 ALA A C 1
ATOM 676 O O . ALA A 1 86 ? -21.883 -7.735 14.938 1.00 91.06 86 ALA A O 1
ATOM 677 N N . PRO A 1 87 ? -22.744 -9.379 13.676 1.00 87.94 87 PRO A N 1
ATOM 678 C CA . PRO A 1 87 ? -21.961 -10.434 14.315 1.00 87.94 87 PRO A CA 1
ATOM 679 C C . PRO A 1 87 ? -20.451 -10.263 14.133 1.00 87.94 87 PRO A C 1
ATOM 681 O O . PRO A 1 87 ? -19.702 -10.785 14.941 1.00 87.94 87 PRO A O 1
ATOM 684 N N . ASN A 1 88 ? -20.009 -9.577 13.067 1.00 89.62 88 ASN A N 1
ATOM 685 C CA . ASN A 1 88 ? -18.594 -9.397 12.739 1.00 89.62 88 ASN A CA 1
ATOM 686 C C . ASN A 1 88 ? -18.325 -8.048 12.047 1.00 89.62 88 ASN A C 1
ATOM 688 O O . ASN A 1 88 ? -18.728 -7.828 10.890 1.00 89.62 88 ASN A O 1
ATOM 692 N N . ILE A 1 89 ? -17.548 -7.192 12.710 1.00 94.38 89 ILE A N 1
ATOM 693 C CA . ILE A 1 89 ? -16.961 -5.969 12.151 1.00 94.38 89 ILE A CA 1
ATOM 694 C C . ILE A 1 89 ? -15.452 -6.207 11.999 1.00 94.38 89 ILE A C 1
ATOM 696 O O . ILE A 1 89 ? -14.765 -6.488 12.973 1.00 94.38 89 ILE A O 1
ATOM 700 N N . TYR A 1 90 ? -14.937 -6.146 10.766 1.00 95.50 90 TYR A N 1
ATOM 701 C CA . TYR A 1 90 ? -13.523 -6.444 10.493 1.00 95.50 90 TYR A CA 1
ATOM 702 C C . TYR A 1 90 ? -12.616 -5.237 10.736 1.00 95.50 90 TYR A C 1
ATOM 704 O O . TYR A 1 90 ? -11.504 -5.381 11.234 1.00 95.50 90 TYR A O 1
ATOM 712 N N . ALA A 1 91 ? -13.081 -4.054 10.343 1.00 95.94 91 ALA A N 1
ATOM 713 C CA . ALA A 1 91 ? -12.341 -2.806 10.435 1.00 95.94 91 ALA A CA 1
ATOM 714 C C . ALA A 1 91 ? -13.297 -1.616 10.302 1.00 95.94 91 ALA A C 1
ATOM 716 O O . ALA A 1 91 ? -14.438 -1.763 9.848 1.00 95.94 91 ALA A O 1
ATOM 717 N N . GLU A 1 92 ? -12.792 -0.436 10.634 1.00 95.94 92 GLU A N 1
ATOM 718 C CA . GLU A 1 92 ? -13.435 0.840 10.346 1.00 95.94 92 GLU A CA 1
ATOM 719 C C . GLU A 1 92 ? -12.710 1.542 9.200 1.00 95.94 92 GLU A C 1
ATOM 721 O O . GLU A 1 92 ? -11.478 1.605 9.180 1.00 95.94 92 GLU A O 1
ATOM 726 N N . LEU A 1 93 ? -13.468 2.087 8.254 1.00 95.69 93 LEU A N 1
ATOM 727 C CA . LEU A 1 93 ? -12.953 3.041 7.281 1.00 95.69 93 LEU A CA 1
ATOM 728 C C . LEU A 1 93 ? -13.107 4.434 7.895 1.00 95.69 93 LEU A C 1
ATOM 730 O O . LEU A 1 93 ? -14.221 4.943 8.005 1.00 95.69 93 LEU A O 1
ATOM 734 N N . LEU A 1 94 ? -11.982 5.003 8.326 1.00 94.50 94 LEU A N 1
ATOM 735 C CA . LEU A 1 94 ? -11.931 6.284 9.023 1.00 94.50 94 LEU A CA 1
ATOM 736 C C . LEU A 1 94 ? -11.858 7.475 8.085 1.00 94.50 94 LEU A C 1
ATOM 738 O O . LEU A 1 94 ? -12.053 8.581 8.551 1.00 94.50 94 LEU A O 1
ATOM 742 N N . GLY A 1 95 ? -11.505 7.293 6.817 1.00 93.50 95 GLY A N 1
ATOM 743 C CA . GLY A 1 95 ? -11.441 8.389 5.859 1.00 93.50 95 GLY A CA 1
ATOM 744 C C . GLY A 1 95 ? -10.762 7.990 4.558 1.00 93.50 95 GLY A C 1
ATOM 745 O O . GLY A 1 95 ? -10.266 6.867 4.407 1.00 93.50 95 GLY A O 1
ATOM 746 N N . TYR A 1 96 ? -10.744 8.907 3.598 1.00 95.06 96 TYR A N 1
ATOM 747 C CA . TYR A 1 96 ? -10.171 8.666 2.277 1.00 95.06 96 TYR A CA 1
ATOM 748 C C . TYR A 1 96 ? -9.600 9.936 1.644 1.00 95.06 96 TYR A C 1
ATOM 750 O O . TYR A 1 96 ? -9.940 11.064 1.988 1.00 95.06 96 TYR A O 1
ATOM 758 N N . GLY A 1 97 ? -8.706 9.746 0.682 1.00 93.19 97 GLY A N 1
ATOM 759 C CA . GLY A 1 97 ? -8.098 10.823 -0.080 1.00 93.19 97 GLY A CA 1
ATOM 760 C C . GLY A 1 97 ? -8.067 10.489 -1.557 1.00 93.19 97 GLY A C 1
ATOM 761 O O . GLY A 1 97 ? -7.815 9.346 -1.932 1.00 93.19 97 GLY A O 1
ATOM 762 N N . LEU A 1 98 ? -8.313 11.502 -2.388 1.00 91.81 98 LEU A N 1
ATOM 763 C CA . LEU A 1 98 ? -8.197 11.428 -3.842 1.00 91.81 98 LEU A CA 1
ATOM 764 C C . LEU A 1 98 ? -7.344 12.591 -4.354 1.00 91.81 98 LEU A C 1
ATOM 766 O O . LEU A 1 98 ? -7.509 13.744 -3.927 1.00 91.81 98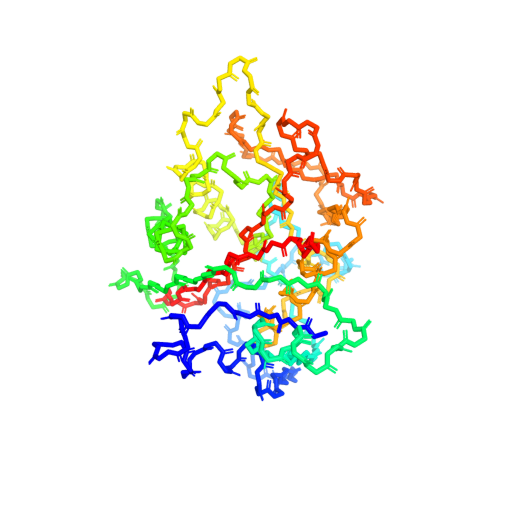 LEU A O 1
ATOM 770 N N . SER A 1 99 ? -6.442 12.319 -5.288 1.00 89.88 99 SER A N 1
ATOM 771 C CA . SER A 1 99 ? -5.672 13.364 -5.967 1.00 89.88 99 SER A CA 1
ATOM 772 C C . SER A 1 99 ? -5.453 13.045 -7.445 1.00 89.88 99 SER A C 1
ATOM 774 O O . SER A 1 99 ? -5.638 11.913 -7.889 1.00 89.88 99 SER A O 1
ATOM 776 N N . GLY A 1 100 ? -5.101 14.086 -8.197 1.00 86.19 100 GLY A N 1
ATOM 777 C CA . GLY A 1 100 ? -4.706 14.021 -9.597 1.00 86.19 100 GLY A CA 1
ATOM 778 C C . GLY A 1 100 ? -3.355 14.709 -9.764 1.00 86.19 100 GLY A C 1
ATOM 779 O O . GLY A 1 100 ? -3.227 15.855 -9.336 1.00 86.19 100 GLY A O 1
ATOM 780 N N . ASP A 1 101 ? -2.366 14.046 -10.367 1.00 83.88 101 ASP A N 1
ATOM 781 C CA . ASP A 1 101 ? -1.037 14.647 -10.576 1.00 83.88 101 ASP A CA 1
ATOM 782 C C . ASP A 1 101 ? -1.060 15.729 -11.667 1.00 83.88 101 ASP A C 1
ATOM 784 O O . ASP A 1 101 ? -0.312 16.700 -11.586 1.00 83.88 101 ASP A O 1
ATOM 788 N N . GLY A 1 102 ? -1.881 15.551 -12.712 1.00 79.25 102 GLY A N 1
ATOM 789 C CA . GLY A 1 102 ? -2.019 16.502 -13.825 1.00 79.25 102 GLY A CA 1
ATOM 790 C C . GLY A 1 102 ? -0.746 16.742 -14.652 1.00 79.25 102 GLY A C 1
ATOM 791 O O . GLY A 1 102 ? -0.703 17.699 -15.419 1.00 79.25 102 GLY A O 1
ATOM 792 N N . LEU A 1 103 ? 0.290 15.906 -14.492 1.00 79.12 103 LEU A N 1
ATOM 793 C CA . LEU A 1 103 ? 1.634 16.159 -15.028 1.00 79.12 103 LEU A CA 1
ATOM 794 C C . LEU A 1 103 ? 1.971 15.348 -16.287 1.00 79.12 103 LEU A C 1
ATOM 796 O O . LEU A 1 103 ? 2.539 15.884 -17.235 1.00 79.12 103 LEU A O 1
ATOM 800 N N . HIS A 1 104 ? 1.682 14.045 -16.291 1.00 81.06 104 HIS A N 1
ATOM 801 C CA . HIS A 1 104 ? 2.061 13.140 -17.376 1.00 81.06 104 HIS A CA 1
ATOM 802 C C . HIS A 1 104 ? 0.985 12.075 -17.592 1.00 81.06 104 HIS A C 1
ATOM 804 O O . HIS A 1 104 ? 0.341 11.634 -16.646 1.00 81.06 104 HIS A O 1
ATOM 810 N N . LEU A 1 105 ? 0.832 11.613 -18.836 1.00 75.12 105 LEU A N 1
ATOM 811 C CA . LEU A 1 105 ? -0.207 10.648 -19.222 1.00 75.12 105 LEU A CA 1
ATOM 812 C C . LEU A 1 105 ? -0.095 9.296 -18.503 1.00 75.12 105 LEU A C 1
ATOM 814 O O . LEU A 1 105 ? -1.093 8.612 -18.320 1.00 75.12 105 LEU A O 1
ATOM 818 N N . ALA A 1 106 ? 1.118 8.901 -18.114 1.00 75.81 106 ALA A N 1
ATOM 819 C CA . ALA A 1 106 ? 1.377 7.588 -17.520 1.00 75.81 106 ALA A CA 1
ATOM 820 C C . ALA A 1 106 ? 2.390 7.599 -16.366 1.00 75.81 106 ALA A C 1
ATOM 822 O O . ALA A 1 106 ? 2.502 6.615 -15.649 1.00 75.81 106 ALA A O 1
ATOM 823 N N . ALA A 1 107 ? 3.143 8.680 -16.170 1.00 81.56 107 ALA A N 1
ATOM 824 C CA . ALA A 1 107 ? 4.216 8.695 -15.179 1.00 81.56 107 ALA A CA 1
ATOM 825 C C . ALA A 1 107 ? 3.721 9.437 -13.937 1.00 81.56 107 ALA A C 1
ATOM 827 O O . ALA A 1 107 ? 3.073 10.474 -14.099 1.00 81.56 107 ALA A O 1
ATOM 828 N N . PRO A 1 108 ? 4.012 8.941 -12.724 1.00 82.06 108 PRO A N 1
ATOM 829 C CA . PRO A 1 108 ? 3.723 9.701 -11.521 1.00 82.06 108 PRO A CA 1
ATOM 830 C C . PRO A 1 108 ? 4.612 10.943 -11.470 1.00 82.06 108 PRO A C 1
ATOM 832 O O . PRO A 1 108 ? 5.690 10.990 -12.077 1.00 82.06 108 PRO A O 1
ATOM 835 N N . CYS A 1 109 ? 4.1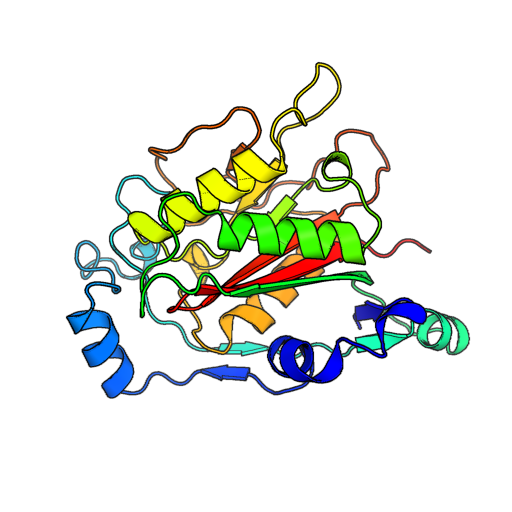88 11.937 -10.698 1.00 83.88 109 CYS A N 1
ATOM 836 C CA . CYS A 1 109 ? 5.046 13.067 -10.380 1.00 83.88 109 CYS A CA 1
ATOM 837 C C . CYS A 1 109 ? 6.359 12.566 -9.736 1.00 83.88 109 CYS A C 1
ATOM 839 O O . CYS A 1 109 ? 6.290 11.852 -8.731 1.00 83.88 109 CYS A O 1
ATOM 841 N N . PRO A 1 110 ? 7.554 12.917 -10.260 1.00 81.44 110 PRO A N 1
ATOM 842 C CA . PRO A 1 110 ? 8.818 12.319 -9.813 1.00 81.44 110 PRO A CA 1
ATOM 843 C C . PRO A 1 110 ? 9.126 12.492 -8.323 1.00 81.44 110 PRO A C 1
ATOM 845 O O . PRO A 1 110 ? 9.832 11.671 -7.755 1.00 81.44 110 PRO A O 1
ATOM 848 N N . ASN A 1 111 ? 8.599 13.550 -7.700 1.00 84.38 111 ASN A N 1
ATOM 849 C CA . ASN A 1 111 ? 8.762 13.833 -6.273 1.00 84.38 111 ASN A CA 1
ATOM 850 C C . ASN A 1 111 ? 7.640 13.246 -5.392 1.00 84.38 111 ASN A C 1
ATOM 852 O O . ASN A 1 111 ? 7.576 13.551 -4.201 1.00 84.38 111 ASN A O 1
ATOM 856 N N . GLY A 1 112 ? 6.707 12.485 -5.976 1.00 89.38 112 GLY A N 1
ATOM 857 C CA . GLY A 1 112 ? 5.593 11.864 -5.261 1.00 89.38 112 GLY A CA 1
ATOM 858 C C . GLY A 1 112 ? 4.561 12.843 -4.688 1.00 89.38 112 GLY A C 1
ATOM 859 O O . GLY A 1 112 ? 3.761 12.459 -3.838 1.00 89.38 112 GLY A O 1
ATOM 860 N N . SER A 1 113 ? 4.550 14.110 -5.113 1.00 91.25 113 SER A N 1
ATOM 861 C CA . SER A 1 113 ? 3.682 15.151 -4.532 1.00 91.25 113 SER A CA 1
ATOM 862 C C . SER A 1 113 ? 2.186 14.830 -4.599 1.00 91.25 113 SER A C 1
ATOM 864 O O . SER A 1 113 ? 1.473 15.071 -3.622 1.00 91.25 113 SER A O 1
ATOM 866 N N . GLY A 1 114 ? 1.704 14.251 -5.702 1.00 91.50 114 GLY A N 1
ATOM 867 C CA . GLY A 1 114 ? 0.309 13.833 -5.827 1.00 91.50 114 GLY A CA 1
ATOM 868 C C . GLY A 1 114 ? -0.052 12.682 -4.890 1.00 91.50 114 GLY A C 1
ATOM 869 O O . GLY A 1 114 ? -1.069 12.766 -4.195 1.00 91.50 114 GLY A O 1
ATOM 870 N N . ALA A 1 115 ? 0.819 11.678 -4.759 1.00 93.62 115 ALA A N 1
ATOM 871 C CA . ALA A 1 115 ? 0.677 10.600 -3.779 1.00 93.62 115 ALA A CA 1
ATOM 872 C C . ALA A 1 115 ? 0.686 11.130 -2.331 1.00 93.62 115 ALA A C 1
ATOM 874 O O . ALA A 1 115 ? -0.182 10.777 -1.532 1.00 93.62 115 ALA A O 1
ATOM 875 N N . ALA A 1 116 ? 1.595 12.054 -2.003 1.00 95.88 116 ALA A N 1
ATOM 876 C CA . ALA A 1 116 ? 1.654 12.685 -0.684 1.00 95.88 116 ALA A CA 1
ATOM 877 C C . ALA A 1 116 ? 0.396 13.520 -0.393 1.00 95.88 116 ALA A C 1
ATOM 879 O O . ALA A 1 116 ? -0.164 13.449 0.700 1.00 95.88 116 ALA A O 1
ATOM 880 N N . SER A 1 117 ? -0.090 14.284 -1.378 1.00 95.25 117 SER A N 1
ATOM 881 C CA . SER A 1 117 ? -1.360 15.013 -1.281 1.00 95.25 117 SER A CA 1
ATOM 882 C C . SER A 1 117 ? -2.533 14.059 -1.043 1.00 95.25 117 SER A C 1
ATOM 884 O O . SER A 1 117 ? -3.379 14.333 -0.195 1.00 95.25 117 SER A O 1
ATOM 886 N N . CYS A 1 118 ? -2.555 12.917 -1.734 1.00 95.06 118 CYS A N 1
ATOM 887 C CA . CYS A 1 118 ? -3.578 11.889 -1.569 1.00 95.06 118 CYS A CA 1
ATOM 888 C C . CYS A 1 118 ? -3.612 11.346 -0.133 1.00 95.06 118 CYS A C 1
ATOM 890 O O . CYS A 1 118 ? -4.675 11.314 0.483 1.00 95.06 118 CYS A O 1
ATOM 892 N N . MET A 1 119 ? -2.453 10.979 0.421 1.00 97.06 119 MET A N 1
ATOM 893 C CA . MET A 1 119 ? -2.342 10.497 1.803 1.00 97.06 119 MET A CA 1
ATOM 894 C C . MET A 1 119 ? -2.732 11.576 2.824 1.00 97.06 119 MET A C 1
ATOM 896 O O . MET A 1 119 ? -3.501 11.301 3.741 1.00 97.06 119 MET A O 1
ATOM 900 N N . ARG A 1 120 ? -2.290 12.830 2.642 1.00 96.62 120 ARG A N 1
ATOM 901 C CA . ARG A 1 120 ? -2.674 13.944 3.532 1.00 96.62 120 ARG A CA 1
ATOM 902 C C . ARG A 1 120 ? -4.174 14.221 3.520 1.00 96.62 120 ARG A C 1
ATOM 904 O O . ARG A 1 120 ? -4.728 14.547 4.562 1.00 96.62 120 ARG A O 1
ATOM 911 N N . LYS A 1 121 ? -4.838 14.073 2.369 1.00 95.94 121 LYS A N 1
ATOM 912 C CA . LYS A 1 121 ? -6.301 14.183 2.285 1.00 95.94 121 LYS A CA 1
ATOM 913 C C . LYS A 1 121 ? -7.000 13.069 3.063 1.00 95.94 121 LYS A C 1
ATOM 915 O O . LYS A 1 121 ? -7.951 13.376 3.765 1.00 95.94 121 LYS A O 1
ATOM 920 N N . ALA A 1 122 ? -6.502 11.831 2.997 1.00 95.81 122 ALA A N 1
ATOM 921 C CA . ALA A 1 122 ? -7.041 10.727 3.796 1.00 95.81 122 ALA A CA 1
ATOM 922 C C . ALA A 1 122 ? -6.874 10.968 5.303 1.00 95.81 122 ALA A C 1
ATOM 924 O O . ALA A 1 122 ? -7.818 10.763 6.061 1.00 95.81 122 ALA A O 1
ATOM 925 N N . LEU A 1 123 ? -5.707 11.468 5.725 1.00 95.38 123 LEU A N 1
ATOM 926 C CA . LEU A 1 123 ? -5.460 11.873 7.112 1.00 95.38 123 LEU A CA 1
ATOM 927 C C . LEU A 1 123 ? -6.426 12.979 7.557 1.00 95.38 123 LEU A C 1
ATOM 929 O O . LEU A 1 123 ? -7.095 12.828 8.577 1.00 95.38 123 LEU A O 1
ATOM 933 N N . HIS A 1 124 ? -6.558 14.037 6.750 1.00 95.75 124 HIS A N 1
ATOM 934 C CA . HIS A 1 124 ? -7.470 15.151 7.010 1.00 95.75 124 HIS A CA 1
ATOM 935 C C . HIS A 1 124 ? -8.931 14.694 7.118 1.00 95.75 124 HIS A C 1
ATOM 937 O O . HIS A 1 124 ? -9.613 15.070 8.065 1.00 95.75 124 HIS A O 1
ATOM 943 N N . ASP A 1 125 ? -9.409 13.879 6.175 1.00 95.19 125 ASP A N 1
ATOM 944 C CA . ASP A 1 125 ? -10.775 13.336 6.182 1.00 95.19 125 ASP A CA 1
ATOM 945 C C . ASP A 1 125 ? -11.038 12.437 7.400 1.00 95.19 125 ASP A C 1
ATOM 947 O O . ASP A 1 125 ? -12.137 12.447 7.950 1.00 95.19 125 ASP A O 1
ATOM 951 N N . SER A 1 126 ? -10.008 11.728 7.876 1.00 93.56 126 SER A N 1
ATOM 952 C CA . SER A 1 126 ? -10.073 10.941 9.113 1.00 93.56 126 SER A CA 1
ATOM 953 C C . SER A 1 126 ? -9.896 11.736 10.405 1.00 93.56 126 SER A C 1
ATOM 955 O O . SER A 1 126 ? -9.998 11.157 11.483 1.00 93.56 126 SER A O 1
ATOM 957 N N . ALA A 1 127 ? -9.611 13.040 10.316 1.00 95.00 127 ALA A N 1
ATOM 958 C CA . ALA A 1 127 ? -9.243 13.889 11.450 1.00 95.00 127 ALA A CA 1
ATOM 959 C C . ALA A 1 127 ? -8.094 13.314 12.312 1.00 95.00 127 ALA A C 1
ATOM 961 O O . ALA A 1 127 ? -8.003 13.590 13.508 1.00 95.00 127 ALA A O 1
ATOM 962 N N . LEU A 1 128 ? -7.206 12.521 11.702 1.00 91.50 128 LEU A N 1
ATOM 963 C CA . LEU A 1 128 ? -6.045 11.930 12.359 1.00 91.50 128 LEU A CA 1
ATOM 964 C C . LEU A 1 128 ? -4.771 12.661 11.964 1.00 91.50 128 LEU A C 1
ATOM 966 O O . LEU A 1 128 ? -4.596 13.112 10.830 1.00 91.50 128 LEU A O 1
ATOM 970 N N . SER A 1 129 ? -3.840 12.708 12.908 1.00 90.94 129 SER A N 1
ATOM 971 C CA . SER A 1 129 ? -2.473 13.113 12.632 1.00 90.94 129 SER A CA 1
ATOM 972 C C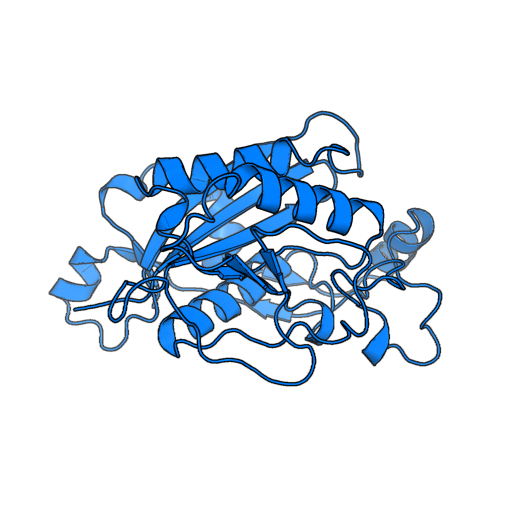 . SER A 1 129 ? -1.659 11.922 12.107 1.00 90.94 129 SER A C 1
ATOM 974 O O . SER A 1 129 ? -1.987 10.756 12.342 1.00 90.94 129 SER A O 1
ATOM 976 N N . HIS A 1 130 ? -0.589 12.208 11.365 1.00 89.31 130 HIS A N 1
ATOM 977 C CA . HIS A 1 130 ? 0.270 11.199 10.735 1.00 89.31 130 HIS A CA 1
ATOM 978 C C . HIS A 1 130 ? 0.890 10.196 11.731 1.00 89.31 130 HIS A C 1
ATOM 980 O O . HIS A 1 130 ? 1.136 9.053 11.374 1.00 89.31 130 HIS A O 1
ATOM 986 N N . ASP A 1 131 ? 1.082 10.579 12.993 1.00 88.12 131 ASP A N 1
ATOM 987 C CA . ASP A 1 131 ? 1.685 9.780 14.069 1.00 88.12 131 ASP A CA 1
ATOM 988 C C . ASP A 1 131 ? 0.718 8.724 14.621 1.00 88.12 131 ASP A C 1
ATOM 990 O O . ASP A 1 131 ? 1.123 7.796 15.322 1.00 88.12 131 ASP A O 1
ATOM 994 N N . CYS A 1 132 ? -0.566 8.815 14.264 1.00 90.25 132 CYS A N 1
ATOM 995 C CA . CYS A 1 132 ? -1.539 7.766 14.542 1.00 90.25 132 CYS A CA 1
ATOM 996 C C . CYS A 1 132 ? -1.401 6.563 13.593 1.00 90.25 132 CYS A C 1
ATOM 998 O O . CYS A 1 132 ? -1.915 5.487 13.905 1.00 90.25 132 CYS A O 1
ATOM 1000 N N . ILE A 1 133 ? -0.742 6.724 12.440 1.00 94.00 133 ILE A N 1
ATOM 1001 C CA . ILE A 1 133 ? -0.599 5.663 11.441 1.00 94.00 133 ILE A CA 1
ATOM 1002 C C . ILE A 1 133 ? 0.694 4.890 11.690 1.00 94.00 133 ILE A C 1
ATOM 1004 O O . ILE A 1 133 ? 1.772 5.464 11.795 1.00 94.00 133 ILE A O 1
ATOM 1008 N N . SER A 1 134 ? 0.587 3.564 11.726 1.00 94.62 134 SER A N 1
ATOM 1009 C CA . SER A 1 134 ? 1.723 2.660 11.981 1.00 94.62 134 SER A CA 1
ATOM 1010 C C . SER A 1 134 ? 1.997 1.683 10.837 1.00 94.62 134 SER A C 1
ATOM 1012 O O . SER A 1 134 ? 3.013 0.992 10.853 1.00 94.62 134 SER A O 1
ATOM 1014 N N . TYR A 1 135 ? 1.135 1.649 9.818 1.00 97.88 135 TYR A N 1
ATOM 1015 C CA . TYR A 1 135 ? 1.315 0.804 8.642 1.00 97.88 135 TYR A CA 1
ATOM 1016 C C . TYR A 1 135 ? 0.837 1.499 7.361 1.00 97.88 135 TYR A C 1
ATOM 1018 O O . TYR A 1 135 ? -0.196 2.166 7.338 1.00 97.88 135 TYR A O 1
ATOM 1026 N N . VAL A 1 136 ? 1.568 1.315 6.268 1.00 98.50 136 VAL A N 1
ATOM 1027 C CA . VAL A 1 136 ? 1.146 1.685 4.917 1.00 98.50 136 VAL A CA 1
ATOM 1028 C C . VAL A 1 136 ? 1.195 0.442 4.035 1.00 98.50 136 VAL A C 1
ATOM 1030 O O . VAL A 1 136 ? 2.263 -0.123 3.794 1.00 98.50 136 VAL A O 1
ATOM 1033 N N . ASN A 1 137 ? 0.039 0.042 3.511 1.00 98.56 137 ASN A N 1
ATOM 1034 C CA . ASN A 1 137 ? -0.026 -0.882 2.386 1.00 98.56 137 ASN A CA 1
ATOM 1035 C C . ASN A 1 137 ? 0.141 -0.072 1.095 1.00 98.56 137 ASN A C 1
ATOM 1037 O O . ASN A 1 137 ? -0.786 0.611 0.643 1.00 98.56 137 ASN A O 1
ATOM 1041 N N . ALA A 1 138 ? 1.360 -0.082 0.569 1.00 98.44 138 ALA A N 1
ATOM 1042 C CA . ALA A 1 138 ? 1.775 0.719 -0.568 1.00 98.44 138 ALA A CA 1
ATOM 1043 C C . ALA A 1 138 ? 1.227 0.175 -1.892 1.00 98.44 138 ALA A C 1
ATOM 1045 O O . ALA A 1 138 ? 0.949 -1.016 -2.049 1.00 98.44 138 ALA A O 1
ATOM 1046 N N . HIS A 1 139 ? 1.129 1.052 -2.889 1.00 96.88 139 HIS A N 1
ATOM 1047 C CA . HIS A 1 139 ? 0.784 0.645 -4.239 1.00 96.88 139 HIS A CA 1
ATOM 1048 C C . HIS A 1 139 ? 1.941 -0.126 -4.899 1.00 96.88 139 HIS A C 1
ATOM 1050 O O . HIS A 1 139 ? 1.709 -1.205 -5.429 1.00 96.88 139 HIS A O 1
ATOM 1056 N N . ALA A 1 140 ? 3.163 0.397 -4.849 1.00 96.75 140 ALA A N 1
ATOM 1057 C CA . ALA A 1 140 ? 4.447 -0.210 -5.201 1.00 96.75 140 ALA A CA 1
ATOM 1058 C C . ALA A 1 140 ? 4.374 -1.249 -6.332 1.00 96.75 140 ALA A C 1
ATOM 1060 O O . ALA A 1 140 ? 4.323 -2.465 -6.118 1.00 96.75 140 ALA A O 1
ATOM 1061 N N . THR A 1 141 ? 4.349 -0.748 -7.565 1.00 94.44 141 THR A N 1
ATOM 1062 C CA . THR A 1 141 ? 4.198 -1.542 -8.793 1.00 94.44 141 THR A CA 1
ATOM 1063 C C . THR A 1 141 ? 5.476 -2.246 -9.218 1.00 94.44 141 THR A C 1
ATOM 1065 O O . THR A 1 141 ? 5.529 -2.773 -10.323 1.00 94.44 141 THR A O 1
ATOM 1068 N N . SER A 1 142 ? 6.523 -2.269 -8.389 1.00 96.88 142 SER A N 1
ATOM 1069 C CA . SER A 1 142 ? 7.827 -2.821 -8.784 1.00 96.88 142 SER A CA 1
ATOM 1070 C C . SER A 1 142 ? 8.437 -2.064 -9.973 1.00 96.88 142 SER A C 1
ATOM 1072 O O . SER A 1 142 ? 9.300 -2.580 -10.678 1.00 96.88 142 SER A O 1
ATOM 1074 N N . THR A 1 143 ? 7.995 -0.826 -10.218 1.00 95.19 143 THR A N 1
ATOM 1075 C CA . THR A 1 143 ? 8.552 0.024 -11.275 1.00 95.19 143 THR A CA 1
ATOM 1076 C C . THR A 1 143 ? 9.621 0.940 -10.673 1.00 95.19 143 THR A C 1
ATOM 1078 O O . THR A 1 143 ? 9.418 1.489 -9.586 1.00 95.19 143 THR A O 1
ATOM 1081 N N . PRO A 1 144 ? 10.765 1.168 -11.349 1.00 94.81 144 PRO A N 1
ATOM 1082 C CA . PRO A 1 144 ? 11.834 2.000 -10.794 1.00 94.81 144 PRO A CA 1
ATOM 1083 C C . PRO A 1 144 ? 11.378 3.405 -10.385 1.00 94.81 144 PRO A C 1
ATOM 1085 O O . PRO A 1 144 ? 11.749 3.880 -9.309 1.00 94.81 144 PRO A O 1
ATOM 1088 N N . LEU A 1 145 ? 10.564 4.048 -11.232 1.00 92.50 145 LEU A N 1
ATOM 1089 C CA . LEU A 1 145 ? 10.045 5.397 -11.005 1.00 92.50 145 LEU A CA 1
ATOM 1090 C C . LEU A 1 145 ? 8.895 5.411 -9.991 1.00 92.50 145 LEU A C 1
ATOM 1092 O O . LEU A 1 145 ? 8.919 6.234 -9.081 1.00 92.50 145 LEU A O 1
ATOM 1096 N N . GLY A 1 146 ? 7.917 4.509 -10.132 1.00 93.62 146 GLY A N 1
ATOM 1097 C CA . GLY A 1 146 ? 6.730 4.478 -9.276 1.00 93.62 146 GLY A CA 1
ATOM 1098 C C . GLY A 1 146 ? 7.071 4.197 -7.820 1.00 93.62 146 GLY A C 1
ATOM 1099 O O . GLY A 1 146 ? 6.703 4.977 -6.947 1.00 93.62 146 GLY A O 1
ATOM 1100 N N . ASP A 1 147 ? 7.863 3.156 -7.567 1.00 96.94 147 ASP A N 1
ATOM 1101 C CA . ASP A 1 147 ? 8.255 2.785 -6.206 1.00 96.94 147 ASP A CA 1
ATOM 1102 C C . ASP A 1 147 ? 9.118 3.875 -5.553 1.00 96.94 147 ASP A C 1
ATOM 1104 O O . ASP A 1 147 ? 8.967 4.150 -4.366 1.00 96.94 147 ASP A O 1
ATOM 1108 N N . ARG A 1 148 ? 9.994 4.550 -6.318 1.00 96.25 148 ARG A N 1
ATOM 1109 C CA . ARG A 1 148 ? 10.803 5.668 -5.798 1.00 96.25 148 ARG A CA 1
ATOM 1110 C C . ARG A 1 148 ? 9.926 6.867 -5.434 1.00 96.25 148 ARG A C 1
ATOM 1112 O O . ARG A 1 148 ? 10.102 7.428 -4.355 1.00 96.25 148 ARG A O 1
ATOM 1119 N N . ALA A 1 149 ? 8.995 7.243 -6.311 1.00 95.19 149 ALA A N 1
ATOM 1120 C CA . ALA A 1 149 ? 8.089 8.365 -6.084 1.00 95.19 149 ALA A CA 1
ATOM 1121 C C . ALA A 1 149 ? 7.151 8.103 -4.896 1.00 95.19 149 ALA A C 1
ATOM 1123 O O . ALA A 1 149 ? 6.961 8.982 -4.058 1.00 95.19 149 ALA A O 1
ATOM 1124 N N . GLU A 1 150 ? 6.604 6.890 -4.776 1.00 97.12 150 GLU A N 1
ATOM 1125 C CA . GLU A 1 150 ? 5.759 6.524 -3.638 1.00 97.12 150 GLU A CA 1
ATOM 1126 C C . GLU A 1 150 ? 6.551 6.463 -2.329 1.00 97.12 150 GLU A C 1
ATOM 1128 O O . GLU A 1 150 ? 6.099 7.017 -1.330 1.00 97.12 150 GLU A O 1
ATOM 1133 N N . PHE A 1 151 ? 7.746 5.867 -2.323 1.00 97.50 151 PHE A N 1
ATOM 1134 C CA . PHE A 1 151 ? 8.587 5.825 -1.124 1.00 97.50 151 PHE A CA 1
ATOM 1135 C C . PHE A 1 151 ? 8.928 7.237 -0.627 1.00 97.50 151 PHE A C 1
ATOM 1137 O O . PHE A 1 151 ? 8.817 7.523 0.564 1.00 97.50 151 PHE A O 1
ATOM 1144 N N . GLN A 1 152 ? 9.270 8.151 -1.542 1.00 95.88 152 GLN A N 1
ATOM 1145 C CA . GLN A 1 152 ? 9.481 9.564 -1.216 1.00 95.88 152 GLN A CA 1
ATOM 1146 C C . GLN A 1 152 ? 8.206 10.234 -0.700 1.00 95.88 152 GLN A C 1
ATOM 1148 O O . GLN A 1 152 ? 8.265 11.007 0.253 1.00 95.88 152 GLN A O 1
ATOM 1153 N N . ALA A 1 153 ? 7.047 9.937 -1.293 1.00 96.38 153 ALA A N 1
ATOM 1154 C CA . ALA A 1 153 ? 5.771 10.463 -0.824 1.00 96.38 153 ALA A CA 1
ATOM 1155 C C . ALA A 1 153 ? 5.464 10.021 0.611 1.00 96.38 153 ALA A C 1
ATOM 1157 O O . ALA A 1 153 ? 5.038 10.851 1.412 1.00 96.38 153 ALA A O 1
ATOM 1158 N N . ILE A 1 154 ? 5.702 8.746 0.937 1.00 97.25 154 ILE A N 1
ATOM 1159 C CA . ILE A 1 154 ? 5.527 8.205 2.289 1.00 97.25 154 ILE A CA 1
ATOM 1160 C C . ILE A 1 154 ? 6.491 8.927 3.234 1.00 97.25 154 ILE A C 1
ATOM 1162 O O . ILE A 1 154 ? 6.037 9.548 4.190 1.00 97.25 154 ILE A O 1
ATOM 1166 N N . ALA A 1 155 ? 7.787 8.969 2.918 1.00 95.38 155 ALA A N 1
ATOM 1167 C CA . ALA A 1 155 ? 8.777 9.655 3.750 1.00 95.38 155 ALA A CA 1
ATOM 1168 C C . ALA A 1 155 ? 8.392 11.125 4.007 1.00 95.38 155 ALA A C 1
ATOM 1170 O O . ALA A 1 155 ? 8.454 11.592 5.136 1.00 95.38 155 ALA A O 1
ATOM 1171 N N . ASN A 1 156 ? 7.888 11.833 2.992 1.00 94.12 156 ASN A N 1
ATOM 1172 C CA . ASN A 1 156 ? 7.440 13.226 3.104 1.00 94.12 156 ASN A CA 1
ATOM 1173 C C . ASN A 1 156 ? 6.155 13.419 3.926 1.00 94.12 156 ASN A C 1
ATOM 1175 O O . ASN A 1 156 ? 5.901 14.521 4.416 1.00 94.12 156 ASN A O 1
ATOM 1179 N N . VAL A 1 157 ? 5.283 12.412 3.998 1.00 95.19 157 VAL A N 1
ATOM 1180 C CA . VAL A 1 157 ? 4.065 12.463 4.823 1.00 95.19 157 VAL A CA 1
ATOM 1181 C C . VAL A 1 157 ? 4.383 12.148 6.274 1.00 95.19 157 VAL A C 1
ATOM 1183 O O . VAL A 1 157 ? 3.778 12.753 7.147 1.00 95.19 157 VAL A O 1
ATOM 1186 N N . PHE A 1 158 ? 5.345 11.261 6.516 1.00 92.44 158 PHE A N 1
ATOM 1187 C CA . PHE A 1 158 ? 5.767 10.842 7.852 1.00 92.44 158 PHE A CA 1
ATOM 1188 C C . PHE A 1 158 ? 7.004 11.585 8.361 1.00 92.44 158 PHE A C 1
ATOM 1190 O O . PHE A 1 158 ? 7.528 11.253 9.420 1.00 92.44 158 PHE A O 1
ATOM 1197 N N . HIS A 1 159 ? 7.487 12.588 7.629 1.00 84.88 159 HIS A N 1
ATOM 1198 C CA . HIS A 1 159 ? 8.681 13.327 8.008 1.00 84.88 159 HIS A CA 1
ATOM 1199 C C . HIS A 1 159 ? 8.525 13.957 9.395 1.00 84.88 159 HIS A C 1
ATOM 1201 O O . HIS A 1 159 ? 7.514 14.594 9.683 1.00 84.88 159 HIS A O 1
ATOM 1207 N N . GLY A 1 160 ? 9.530 13.778 10.253 1.00 66.75 160 GLY A N 1
ATOM 1208 C CA . GLY A 1 160 ? 9.476 14.241 11.643 1.00 66.75 160 GLY A CA 1
ATOM 1209 C C . GLY A 1 160 ? 8.598 13.388 12.567 1.00 66.75 160 GLY A C 1
ATOM 1210 O O . GLY A 1 160 ? 8.540 13.674 13.760 1.00 66.75 160 GLY A O 1
ATOM 1211 N N . ALA A 1 161 ? 7.968 12.315 12.066 1.00 59.56 161 ALA A N 1
ATOM 1212 C CA . ALA A 1 161 ? 7.261 11.358 12.912 1.00 59.56 161 ALA A CA 1
ATOM 1213 C C . ALA A 1 161 ? 8.228 10.572 13.805 1.00 59.56 161 ALA A C 1
ATOM 1215 O O . ALA A 1 161 ? 7.823 10.157 14.881 1.00 59.56 161 ALA A O 1
ATOM 1216 N N . VAL A 1 162 ? 9.500 10.405 13.420 1.00 55.56 162 VAL A N 1
ATOM 1217 C CA . VAL A 1 162 ? 10.515 9.721 14.239 1.00 55.56 162 VAL A CA 1
ATOM 1218 C C . VAL A 1 162 ? 11.144 10.699 15.233 1.00 55.56 162 VAL A C 1
ATOM 1220 O O . VAL A 1 162 ? 12.137 11.364 14.949 1.00 55.56 162 VAL A O 1
ATOM 1223 N N . CYS A 1 163 ? 10.563 10.755 16.428 1.00 51.09 163 CYS A N 1
ATOM 1224 C CA . CYS A 1 163 ? 11.196 11.277 17.640 1.00 51.09 163 CYS A CA 1
ATOM 1225 C C . CYS A 1 163 ? 11.598 10.101 18.545 1.00 51.09 163 CYS A C 1
ATOM 1227 O O . CYS A 1 163 ? 11.212 8.965 18.288 1.00 51.09 163 CYS A O 1
ATOM 1229 N N . SER A 1 164 ? 12.320 10.349 19.642 1.00 48.59 164 SER A N 1
ATOM 1230 C CA . SER A 1 164 ? 12.778 9.326 20.609 1.00 48.59 164 SER A CA 1
ATOM 1231 C C . SER A 1 164 ? 11.683 8.410 21.194 1.00 48.59 164 SER A C 1
ATOM 1233 O O . SER A 1 164 ? 12.005 7.451 21.890 1.00 48.59 164 SER A O 1
ATOM 1235 N N . VAL A 1 165 ? 10.408 8.691 20.910 1.00 52.72 165 VAL A N 1
ATOM 1236 C CA . VAL A 1 165 ? 9.211 7.967 21.362 1.00 52.72 165 VAL A CA 1
ATOM 1237 C C . VAL A 1 165 ? 8.410 7.292 20.236 1.00 52.72 165 VAL A C 1
ATOM 1239 O O . VAL A 1 165 ? 7.474 6.558 20.535 1.00 52.72 165 VAL A O 1
ATOM 1242 N N . ASN A 1 166 ? 8.761 7.498 18.960 1.00 65.12 166 ASN A N 1
ATOM 1243 C CA . ASN A 1 166 ? 7.960 7.040 17.821 1.00 65.12 166 ASN A CA 1
ATOM 1244 C C . ASN A 1 166 ? 8.721 6.040 16.940 1.00 65.12 166 ASN A C 1
ATOM 1246 O O . ASN A 1 166 ? 9.879 6.254 16.582 1.00 65.12 166 ASN A O 1
ATOM 1250 N N . LEU A 1 167 ? 8.040 4.952 16.572 1.00 80.25 167 LEU A N 1
ATOM 1251 C CA . LEU A 1 167 ? 8.549 3.934 15.652 1.00 80.25 167 LEU A CA 1
ATOM 1252 C C . LEU A 1 167 ? 8.383 4.384 14.188 1.00 80.25 167 LEU A C 1
ATOM 1254 O O . LEU A 1 167 ? 7.429 5.105 13.888 1.00 80.25 167 LEU A O 1
ATOM 1258 N N . PRO A 1 168 ? 9.268 3.948 13.270 1.00 91.06 168 PRO A N 1
ATOM 1259 C CA . PRO A 1 168 ? 9.058 4.140 11.838 1.00 91.06 168 PRO A CA 1
ATOM 1260 C C . PRO A 1 168 ? 7.755 3.474 11.380 1.00 91.06 168 PRO A C 1
ATOM 1262 O O . PRO A 1 168 ? 7.350 2.438 11.914 1.00 91.06 168 PRO A O 1
ATOM 1265 N N . VAL A 1 169 ? 7.113 4.043 10.358 1.00 94.38 169 VAL A N 1
ATOM 1266 C CA . VAL A 1 169 ? 5.922 3.440 9.760 1.00 94.38 169 VAL A CA 1
ATOM 1267 C C . VAL A 1 169 ? 6.317 2.166 9.018 1.00 94.38 169 VAL A C 1
ATOM 1269 O O . VAL A 1 169 ? 7.262 2.156 8.221 1.00 94.38 169 VAL A O 1
ATOM 1272 N N . ILE A 1 170 ? 5.597 1.076 9.275 1.00 97.00 170 ILE A N 1
ATOM 1273 C CA . ILE A 1 170 ? 5.817 -0.176 8.554 1.00 97.00 170 ILE A CA 1
ATOM 1274 C C . ILE A 1 170 ? 5.242 -0.019 7.143 1.00 97.00 170 ILE A C 1
ATOM 1276 O O . ILE A 1 170 ? 4.140 0.498 6.976 1.00 97.00 170 ILE A O 1
ATOM 1280 N N . VAL A 1 171 ? 5.947 -0.482 6.114 1.00 98.25 171 VAL A N 1
ATOM 1281 C CA . VAL A 1 171 ? 5.487 -0.411 4.721 1.00 98.25 171 VAL A CA 1
ATOM 1282 C C . VAL A 1 171 ? 5.628 -1.773 4.049 1.00 98.25 171 VAL A C 1
ATOM 1284 O O . VAL A 1 171 ? 6.685 -2.400 4.110 1.00 98.25 171 VAL A O 1
ATOM 1287 N N . SER A 1 172 ? 4.575 -2.239 3.379 1.00 98.25 172 SER A N 1
ATOM 1288 C CA . SER A 1 172 ? 4.627 -3.433 2.522 1.00 98.25 172 SER A CA 1
ATOM 1289 C C . SER A 1 172 ? 3.712 -3.293 1.308 1.00 98.25 172 SER A C 1
ATOM 1291 O O . SER A 1 172 ? 2.951 -2.333 1.215 1.00 98.25 172 SER A O 1
ATOM 1293 N N . SER A 1 173 ? 3.811 -4.225 0.358 1.00 98.19 173 SER A N 1
ATOM 1294 C CA . SER A 1 173 ? 2.928 -4.318 -0.806 1.00 98.19 173 SER A CA 1
ATOM 1295 C C . SER A 1 173 ? 2.584 -5.772 -1.104 1.00 98.19 173 SER A C 1
ATOM 1297 O O . SER A 1 173 ? 3.439 -6.658 -1.073 1.00 98.19 173 SER A O 1
ATOM 1299 N N . ASN A 1 174 ? 1.322 -6.025 -1.451 1.00 96.81 174 ASN A N 1
ATOM 1300 C CA . ASN A 1 174 ? 0.856 -7.370 -1.795 1.00 96.81 174 ASN A CA 1
ATOM 1301 C C . ASN A 1 174 ? 1.277 -7.811 -3.206 1.00 96.81 174 ASN A C 1
ATOM 1303 O O . ASN A 1 174 ? 1.186 -8.999 -3.523 1.00 96.81 174 ASN A O 1
ATOM 1307 N N . LYS A 1 175 ? 1.733 -6.884 -4.065 1.00 96.00 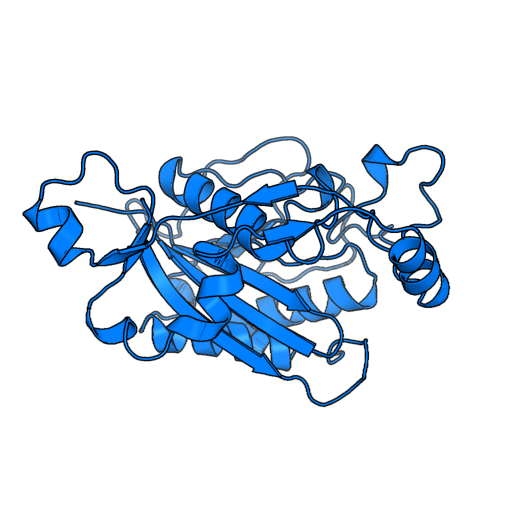175 LYS A N 1
ATOM 1308 C CA . LYS A 1 175 ? 1.990 -7.170 -5.489 1.00 96.00 175 LYS A CA 1
ATOM 1309 C C . LYS A 1 175 ? 3.128 -8.162 -5.705 1.00 96.00 175 LYS A C 1
ATOM 1311 O O . LYS A 1 175 ? 3.105 -8.882 -6.696 1.00 96.00 175 LYS A O 1
ATOM 1316 N N . GLY A 1 176 ? 4.061 -8.270 -4.755 1.00 96.38 176 GLY A N 1
ATOM 1317 C CA . GLY A 1 176 ? 5.077 -9.324 -4.770 1.00 96.38 176 GLY A CA 1
ATOM 1318 C C . GLY A 1 176 ? 4.480 -10.736 -4.749 1.00 96.38 176 GLY A C 1
ATOM 1319 O O . GLY A 1 176 ? 5.015 -11.635 -5.388 1.00 96.38 176 GLY A O 1
ATOM 1320 N N . SER A 1 177 ? 3.339 -10.915 -4.078 1.00 95.56 177 SER A N 1
ATOM 1321 C CA . SER A 1 177 ? 2.674 -12.213 -3.920 1.00 95.56 177 SER A CA 1
ATOM 1322 C C . SER A 1 177 ? 1.665 -12.519 -5.027 1.00 95.56 177 SER A C 1
ATOM 1324 O O . SER A 1 177 ? 1.548 -13.666 -5.447 1.00 95.56 177 SER A O 1
ATOM 1326 N N . ILE A 1 178 ? 0.899 -11.514 -5.467 1.00 94.69 178 ILE A N 1
ATOM 1327 C CA . ILE A 1 178 ? -0.269 -11.713 -6.353 1.00 94.69 178 ILE A CA 1
ATOM 1328 C C . ILE A 1 178 ? -0.144 -11.011 -7.713 1.00 94.69 178 ILE A C 1
ATOM 1330 O O . ILE A 1 178 ? -1.054 -11.088 -8.537 1.00 94.69 178 ILE A O 1
ATOM 1334 N N . GLY A 1 179 ? 0.964 -10.310 -7.960 1.00 94.69 179 GLY A N 1
ATOM 1335 C CA . GLY A 1 179 ? 1.109 -9.419 -9.106 1.00 94.69 179 GLY A CA 1
ATOM 1336 C C . GLY A 1 179 ? 0.207 -8.186 -9.008 1.00 94.69 179 GLY A C 1
ATOM 1337 O O . GLY A 1 179 ? -0.396 -7.883 -7.979 1.00 94.69 179 GLY A O 1
ATOM 1338 N N . HIS A 1 180 ? 0.113 -7.439 -10.102 1.00 92.69 180 HIS A N 1
ATOM 1339 C CA . HIS A 1 180 ? -0.753 -6.278 -10.208 1.00 92.69 180 HIS A CA 1
ATOM 1340 C C . HIS A 1 180 ? -2.104 -6.672 -10.805 1.00 92.69 180 HIS A C 1
ATOM 1342 O O . HIS A 1 180 ? -2.224 -6.902 -12.007 1.00 92.69 180 HIS A O 1
ATOM 1348 N N . LEU A 1 181 ? -3.144 -6.641 -9.971 1.00 87.69 181 LEU A N 1
ATOM 1349 C CA . LEU A 1 181 ? -4.508 -7.011 -10.364 1.00 87.69 181 LEU A CA 1
ATOM 1350 C C . LEU A 1 181 ? -5.274 -5.913 -11.121 1.00 87.69 181 LEU A C 1
ATOM 1352 O O . LEU A 1 181 ? -6.501 -5.919 -11.120 1.00 87.69 181 LEU A O 1
ATOM 1356 N N . LEU A 1 182 ? -4.586 -4.933 -11.715 1.00 86.94 182 LEU A N 1
ATOM 1357 C CA . LEU A 1 182 ? -5.178 -3.800 -12.442 1.00 86.94 182 LEU A CA 1
ATOM 1358 C C . LEU A 1 182 ? -6.385 -3.177 -11.705 1.00 86.94 182 LEU A C 1
ATOM 1360 O O . LEU A 1 182 ? -6.221 -2.689 -10.586 1.00 86.94 182 LEU A O 1
ATOM 1364 N N . GLY A 1 183 ? -7.588 -3.226 -12.290 1.00 76.56 183 GLY A N 1
ATOM 1365 C CA . GLY A 1 183 ? -8.817 -2.674 -11.705 1.00 76.56 183 GLY A CA 1
ATOM 1366 C C . GLY A 1 183 ? -9.219 -3.297 -10.361 1.00 76.56 183 GLY A C 1
ATOM 1367 O O . GLY A 1 183 ? -9.789 -2.616 -9.511 1.00 76.56 183 GLY A O 1
ATOM 1368 N N . ALA A 1 184 ? -8.856 -4.556 -10.115 1.00 82.19 184 ALA A N 1
ATOM 1369 C CA . ALA A 1 184 ? -9.106 -5.267 -8.862 1.00 82.19 184 ALA A CA 1
ATOM 1370 C C . ALA A 1 184 ? -8.058 -5.025 -7.769 1.00 82.19 184 ALA A C 1
ATOM 1372 O O . ALA A 1 184 ? -8.301 -5.378 -6.613 1.00 82.19 184 ALA A O 1
ATOM 1373 N N . ALA A 1 185 ? -6.925 -4.388 -8.088 1.00 85.25 185 ALA A N 1
ATOM 1374 C CA . ALA A 1 185 ? -5.847 -4.166 -7.123 1.00 85.25 185 ALA A CA 1
ATOM 1375 C C . ALA A 1 185 ? -6.334 -3.365 -5.908 1.00 85.25 185 ALA A C 1
ATOM 1377 O O . ALA A 1 185 ? -6.064 -3.740 -4.773 1.00 85.25 185 ALA A O 1
ATOM 1378 N N . GLY A 1 186 ? -7.124 -2.311 -6.136 1.00 84.50 186 GLY A N 1
ATOM 1379 C CA . GLY A 1 186 ? -7.693 -1.492 -5.066 1.00 84.50 186 GLY A CA 1
ATOM 1380 C C . GLY A 1 186 ? -8.484 -2.314 -4.047 1.00 84.50 186 GLY A C 1
ATOM 1381 O O . GLY A 1 186 ? -8.192 -2.239 -2.855 1.00 84.50 186 GLY A O 1
ATOM 1382 N N . ALA A 1 187 ? -9.444 -3.110 -4.525 1.00 85.25 187 ALA A N 1
ATOM 1383 C CA . ALA A 1 187 ? -10.369 -3.874 -3.691 1.00 85.25 187 ALA A CA 1
ATOM 1384 C C . ALA A 1 187 ? -9.674 -5.013 -2.932 1.00 85.25 187 ALA A C 1
ATOM 1386 O O . ALA A 1 187 ? -9.843 -5.161 -1.722 1.00 85.25 187 ALA A O 1
ATOM 1387 N N . VAL A 1 188 ? -8.861 -5.806 -3.636 1.00 89.69 188 VAL A N 1
ATOM 1388 C CA . VAL A 1 188 ? -8.183 -6.973 -3.055 1.00 89.69 188 VAL A CA 1
ATOM 1389 C C . VAL A 1 188 ? -7.126 -6.542 -2.037 1.00 89.69 188 VAL A C 1
ATOM 1391 O O . VAL A 1 188 ? -7.079 -7.076 -0.933 1.00 89.69 188 VAL A O 1
ATOM 1394 N N . GLU A 1 189 ? -6.310 -5.536 -2.354 1.00 94.56 189 GLU A N 1
ATOM 1395 C CA . GLU A 1 189 ? -5.283 -5.029 -1.432 1.00 94.56 189 GLU A CA 1
ATOM 1396 C C . GLU A 1 189 ? -5.899 -4.308 -0.224 1.00 94.56 189 GLU A C 1
ATOM 1398 O O . GLU A 1 189 ? -5.363 -4.391 0.879 1.00 94.56 189 GLU A O 1
ATOM 1403 N N . ALA A 1 190 ? -7.051 -3.647 -0.391 1.00 95.12 190 ALA A N 1
ATOM 1404 C CA . ALA A 1 190 ? -7.801 -3.106 0.742 1.00 95.12 190 ALA A CA 1
ATOM 1405 C C . ALA A 1 190 ? -8.324 -4.220 1.661 1.00 95.12 190 ALA A C 1
ATOM 1407 O O . ALA A 1 190 ? -8.228 -4.083 2.879 1.00 95.12 190 ALA A O 1
ATOM 1408 N N . ALA A 1 191 ? -8.784 -5.348 1.109 1.00 95.44 191 ALA A N 1
ATOM 1409 C CA . ALA A 1 191 ? -9.151 -6.513 1.910 1.00 95.44 191 ALA A CA 1
ATOM 1410 C C . ALA A 1 191 ? -7.950 -7.075 2.694 1.00 95.44 191 ALA A C 1
ATOM 1412 O O . ALA A 1 191 ? -8.098 -7.388 3.875 1.00 95.44 191 ALA A O 1
ATOM 1413 N N . PHE A 1 192 ? -6.751 -7.126 2.096 1.00 96.69 192 PHE A N 1
ATOM 1414 C CA . PHE A 1 192 ? -5.525 -7.466 2.830 1.00 96.69 192 PHE A CA 1
ATOM 1415 C C . PHE A 1 192 ? -5.269 -6.495 3.988 1.00 96.69 192 PHE A C 1
ATOM 1417 O O . PHE A 1 192 ? -5.035 -6.951 5.102 1.00 96.69 192 PHE A O 1
ATOM 1424 N N . THR A 1 193 ? -5.376 -5.180 3.772 1.00 97.88 193 THR A N 1
ATOM 1425 C CA . THR A 1 193 ? -5.203 -4.184 4.848 1.00 97.88 193 THR A CA 1
ATOM 1426 C C . THR A 1 193 ? -6.248 -4.334 5.957 1.00 97.88 193 THR A C 1
ATOM 1428 O O . THR A 1 193 ? -5.913 -4.236 7.135 1.00 97.88 193 THR A O 1
ATOM 1431 N N . VAL A 1 194 ? -7.505 -4.615 5.609 1.00 97.38 194 VAL A N 1
ATOM 1432 C CA . VAL A 1 194 ? -8.579 -4.884 6.579 1.00 97.38 194 VAL A CA 1
ATOM 1433 C C . VAL A 1 194 ? -8.261 -6.121 7.415 1.00 97.38 194 VAL A C 1
ATOM 1435 O O . VAL A 1 194 ? -8.399 -6.085 8.637 1.00 97.38 194 VAL A O 1
ATOM 1438 N N . LEU A 1 195 ? -7.782 -7.196 6.784 1.00 97.00 195 LEU A N 1
ATOM 1439 C CA . LEU A 1 195 ? -7.344 -8.402 7.487 1.00 97.00 195 LEU A CA 1
ATOM 1440 C C . LEU A 1 195 ? -6.114 -8.137 8.363 1.00 97.00 195 LEU A C 1
ATOM 1442 O O . LEU A 1 195 ? -6.045 -8.671 9.469 1.00 97.00 195 LEU A O 1
ATOM 1446 N N . SER A 1 196 ? -5.194 -7.270 7.935 1.00 97.88 196 SER A N 1
ATOM 1447 C CA . SER A 1 196 ? -4.079 -6.817 8.772 1.00 97.88 196 SER A CA 1
ATOM 1448 C C . SER A 1 196 ? -4.577 -6.119 10.037 1.00 97.88 196 SER A C 1
ATOM 1450 O O . SER A 1 196 ? -4.089 -6.410 11.129 1.00 97.88 196 SER A O 1
ATOM 1452 N N . CYS A 1 197 ? -5.575 -5.234 9.918 1.00 96.50 197 CYS A N 1
ATOM 1453 C CA . CYS A 1 197 ? -6.182 -4.550 11.064 1.00 96.50 197 CYS A CA 1
ATOM 1454 C C . CYS A 1 197 ? -6.878 -5.543 12.001 1.00 96.50 197 CYS A C 1
ATOM 1456 O O . CYS A 1 197 ? -6.723 -5.457 13.219 1.00 96.50 197 CYS A O 1
ATOM 1458 N N . PHE A 1 198 ? -7.613 -6.498 11.427 1.00 95.81 198 PHE A N 1
ATOM 1459 C CA . PHE A 1 198 ? -8.375 -7.500 12.166 1.00 95.81 198 PHE A CA 1
ATOM 1460 C C . PHE A 1 198 ? -7.471 -8.479 12.931 1.00 95.81 198 PHE A C 1
ATOM 1462 O O . PHE A 1 198 ? -7.681 -8.723 14.117 1.00 95.81 198 PHE A O 1
ATOM 1469 N N . HIS A 1 199 ? -6.433 -9.007 12.278 1.00 95.69 199 HIS A N 1
ATOM 1470 C CA . HIS A 1 199 ? -5.501 -9.966 12.879 1.00 95.69 199 HIS A CA 1
ATOM 1471 C C . HIS A 1 199 ? -4.345 -9.309 13.641 1.00 95.69 199 HIS A C 1
ATOM 1473 O O . HIS A 1 199 ? -3.643 -9.982 14.391 1.00 95.69 199 HIS A O 1
ATOM 1479 N N . GLY A 1 200 ? -4.126 -8.005 13.461 1.00 95.75 200 GLY A N 1
ATOM 1480 C CA . GLY A 1 200 ? -2.999 -7.295 14.058 1.00 95.75 200 GLY A CA 1
ATOM 1481 C C . GLY A 1 200 ? -1.640 -7.757 13.531 1.00 95.75 200 GLY A C 1
ATOM 1482 O O . GLY A 1 200 ? -0.680 -7.816 14.298 1.00 95.75 200 GLY A O 1
ATOM 1483 N N . SER A 1 201 ? -1.554 -8.079 12.240 1.00 96.94 201 SER A N 1
ATOM 1484 C CA . SER A 1 201 ? -0.329 -8.545 11.581 1.00 96.94 201 SER A CA 1
ATOM 1485 C C . SER A 1 201 ? -0.109 -7.813 10.259 1.00 96.94 201 SER A C 1
ATOM 1487 O O . SER A 1 201 ? -1.067 -7.476 9.569 1.00 96.94 201 SER A O 1
ATOM 1489 N N . VAL A 1 202 ? 1.152 -7.558 9.908 1.00 97.88 202 VAL A N 1
ATOM 1490 C CA . VAL A 1 202 ? 1.544 -6.966 8.626 1.00 97.88 202 VAL A CA 1
ATOM 1491 C C . VAL A 1 202 ? 2.062 -8.071 7.697 1.00 97.88 202 VAL A C 1
ATOM 1493 O O . VAL A 1 202 ? 2.975 -8.802 8.094 1.00 97.88 202 VAL A O 1
ATOM 1496 N N . PRO A 1 203 ? 1.525 -8.201 6.466 1.00 97.50 203 PRO A N 1
ATOM 1497 C CA . PRO A 1 203 ? 1.974 -9.212 5.515 1.00 97.50 203 PRO A CA 1
ATOM 1498 C C . PRO A 1 203 ? 3.410 -8.949 5.037 1.00 97.50 203 PRO A C 1
ATOM 1500 O O . PRO A 1 203 ? 3.841 -7.788 5.011 1.00 97.50 203 PRO A O 1
ATOM 1503 N N . PRO A 1 204 ? 4.129 -10.005 4.609 1.00 97.44 204 PRO A N 1
ATOM 1504 C CA . PRO A 1 204 ? 5.471 -9.861 4.066 1.00 97.44 204 PRO A CA 1
ATOM 1505 C C . PRO A 1 204 ? 5.481 -8.999 2.801 1.00 97.44 204 PRO A C 1
ATOM 1507 O O . PRO A 1 204 ? 4.521 -8.992 2.026 1.00 97.44 204 PRO A O 1
ATOM 1510 N N . ASN A 1 205 ? 6.605 -8.333 2.549 1.00 97.81 205 ASN A N 1
ATOM 1511 C CA . ASN A 1 205 ? 6.886 -7.684 1.273 1.00 97.81 205 ASN A CA 1
ATOM 1512 C C . ASN A 1 205 ? 7.637 -8.659 0.349 1.00 97.81 205 ASN A C 1
ATOM 1514 O O . ASN A 1 205 ? 8.859 -8.601 0.207 1.00 97.81 205 ASN A O 1
ATOM 1518 N N . VAL A 1 206 ? 6.901 -9.616 -0.221 1.00 97.88 206 VAL A N 1
ATOM 1519 C CA . VAL A 1 206 ? 7.459 -10.726 -1.015 1.00 97.88 206 VAL A CA 1
ATOM 1520 C C . VAL A 1 206 ? 8.368 -10.221 -2.143 1.00 97.88 206 VAL A C 1
ATOM 1522 O O . VAL A 1 206 ? 8.099 -9.199 -2.773 1.00 97.88 206 VAL A O 1
ATOM 1525 N N . ASN A 1 207 ? 9.452 -10.963 -2.393 1.00 97.56 207 ASN A N 1
ATOM 1526 C CA . ASN A 1 207 ? 10.520 -10.668 -3.358 1.00 97.56 207 ASN A CA 1
ATOM 1527 C C . ASN A 1 207 ? 11.419 -9.454 -3.044 1.00 97.56 207 ASN A C 1
ATOM 1529 O O . ASN A 1 207 ? 12.308 -9.151 -3.844 1.00 97.56 207 ASN A O 1
ATOM 1533 N N . LEU A 1 208 ? 11.263 -8.803 -1.885 1.00 98.06 208 LEU A N 1
ATOM 1534 C CA . LEU A 1 208 ? 12.223 -7.811 -1.392 1.00 98.06 208 LEU A CA 1
ATOM 1535 C C . LEU A 1 208 ? 13.465 -8.500 -0.801 1.00 98.06 208 LEU A C 1
ATOM 1537 O O . LEU A 1 208 ? 13.436 -9.016 0.315 1.00 98.06 208 LEU A O 1
ATOM 1541 N N . GLN A 1 209 ? 14.566 -8.500 -1.547 1.00 96.62 209 GLN A N 1
ATOM 1542 C CA . GLN A 1 209 ? 15.861 -9.030 -1.106 1.00 96.62 209 GLN A CA 1
ATOM 1543 C C . GLN A 1 209 ? 16.768 -7.905 -0.608 1.00 96.62 209 GLN A C 1
ATOM 1545 O O . GLN A 1 209 ? 17.372 -8.003 0.458 1.00 96.62 209 GLN A O 1
ATOM 1550 N N . GLN A 1 210 ? 16.847 -6.812 -1.370 1.00 96.81 210 GLN A N 1
ATOM 1551 C CA . GLN A 1 210 ? 17.643 -5.644 -1.007 1.00 96.81 210 GLN A CA 1
ATOM 1552 C C . GLN A 1 210 ? 17.012 -4.381 -1.588 1.00 96.81 210 GLN A C 1
ATOM 1554 O O . GLN A 1 210 ? 16.796 -4.297 -2.791 1.00 96.81 210 GLN A O 1
ATOM 1559 N N . THR A 1 211 ? 16.773 -3.369 -0.756 1.00 97.50 211 THR A N 1
ATOM 1560 C CA . THR A 1 211 ? 16.276 -2.055 -1.200 1.00 97.50 211 THR A CA 1
ATOM 1561 C C . THR A 1 211 ? 17.425 -1.110 -1.582 1.00 97.50 211 THR A C 1
ATOM 1563 O O . THR A 1 211 ? 18.506 -1.160 -0.993 1.00 97.50 211 THR A O 1
ATOM 1566 N N . ASP A 1 212 ? 17.203 -0.232 -2.565 1.00 97.00 212 ASP A N 1
ATOM 1567 C CA . ASP A 1 212 ? 18.040 0.951 -2.848 1.00 97.00 212 ASP A CA 1
ATOM 1568 C C . ASP A 1 212 ? 17.453 2.252 -2.263 1.00 97.00 212 ASP A C 1
ATOM 1570 O O . ASP A 1 212 ? 17.954 3.341 -2.544 1.00 97.00 212 ASP A O 1
ATOM 1574 N N . LEU A 1 213 ? 16.378 2.140 -1.482 1.00 96.75 213 LEU A N 1
ATOM 1575 C CA . LEU A 1 213 ? 15.628 3.236 -0.876 1.00 96.75 213 LEU A CA 1
ATOM 1576 C C . LEU A 1 213 ? 15.772 3.173 0.647 1.00 96.75 213 LEU A C 1
ATOM 1578 O O . LEU A 1 213 ? 15.614 2.106 1.243 1.00 96.75 213 LEU A O 1
ATOM 1582 N N . GLN A 1 214 ? 16.042 4.317 1.272 1.00 95.12 214 GLN A N 1
ATOM 1583 C CA . GLN A 1 214 ? 16.189 4.429 2.719 1.00 95.12 214 GLN A CA 1
ATOM 1584 C C . GLN A 1 214 ? 15.619 5.762 3.202 1.00 95.12 214 GLN A C 1
ATOM 1586 O O . GLN A 1 214 ? 15.890 6.808 2.614 1.00 95.12 214 GLN A O 1
ATOM 1591 N N . ALA A 1 215 ? 14.842 5.707 4.278 1.00 93.62 215 ALA A N 1
ATOM 1592 C CA . ALA A 1 215 ? 14.364 6.857 5.032 1.00 93.62 215 ALA A CA 1
ATOM 1593 C C . ALA A 1 215 ? 14.194 6.411 6.494 1.00 93.62 215 ALA A C 1
ATOM 1595 O O . ALA A 1 215 ? 13.687 5.307 6.705 1.00 93.62 215 ALA A O 1
ATOM 1596 N N . PRO A 1 216 ? 14.627 7.198 7.495 1.00 92.75 216 PRO A N 1
ATOM 1597 C CA . PRO A 1 216 ? 14.484 6.821 8.903 1.00 92.75 216 PRO A CA 1
ATOM 1598 C C . PRO A 1 216 ? 13.021 6.648 9.325 1.00 92.75 216 PRO A C 1
ATOM 1600 O O . PRO A 1 216 ? 12.747 5.901 10.256 1.00 92.75 216 PRO A O 1
ATOM 1603 N N . GLU A 1 217 ? 12.089 7.297 8.628 1.00 93.19 217 GLU A N 1
ATOM 1604 C CA . GLU A 1 217 ? 10.651 7.216 8.869 1.00 93.19 217 GLU A CA 1
ATOM 1605 C C . GLU A 1 217 ? 10.022 5.893 8.423 1.00 93.19 217 GLU A C 1
ATOM 1607 O O . GLU A 1 217 ? 8.901 5.609 8.833 1.00 93.19 217 GLU A O 1
ATOM 1612 N N . ILE A 1 218 ? 10.700 5.092 7.592 1.00 95.38 218 ILE A N 1
ATOM 1613 C CA . ILE A 1 218 ? 10.115 3.918 6.934 1.00 95.38 218 ILE A CA 1
ATOM 1614 C C . ILE A 1 218 ? 10.847 2.642 7.337 1.00 95.38 218 ILE A C 1
ATOM 1616 O O . ILE A 1 218 ? 12.057 2.507 7.155 1.00 95.38 218 ILE A O 1
ATOM 1620 N N . GLN A 1 219 ? 10.073 1.647 7.760 1.00 95.88 219 GLN A N 1
ATOM 1621 C CA . GLN A 1 219 ? 10.518 0.268 7.897 1.00 95.88 219 GLN A CA 1
ATOM 1622 C C . GLN A 1 219 ? 9.813 -0.600 6.850 1.00 95.88 219 GLN A C 1
ATOM 1624 O O . GLN A 1 219 ? 8.614 -0.855 6.943 1.00 95.88 219 GLN A O 1
ATOM 1629 N N . LEU A 1 220 ? 10.549 -1.099 5.855 1.00 97.88 220 LEU A N 1
ATOM 1630 C CA . LEU A 1 220 ? 9.996 -2.087 4.924 1.00 97.88 220 LEU A CA 1
ATOM 1631 C C . LEU A 1 220 ? 9.767 -3.421 5.652 1.00 97.88 220 LEU A C 1
ATOM 1633 O O . LEU A 1 220 ? 10.629 -3.877 6.405 1.00 97.88 220 LEU A O 1
ATOM 1637 N N . ALA A 1 221 ? 8.610 -4.043 5.428 1.00 97.75 221 ALA A N 1
ATOM 1638 C CA . ALA A 1 221 ? 8.305 -5.356 5.986 1.00 97.75 221 ALA A CA 1
ATOM 1639 C C . ALA A 1 221 ? 9.251 -6.439 5.426 1.00 97.75 221 ALA A C 1
ATOM 1641 O O . ALA A 1 221 ? 9.676 -6.337 4.270 1.00 97.75 221 ALA A O 1
ATOM 1642 N N . PRO A 1 222 ? 9.559 -7.485 6.215 1.00 96.69 222 PRO A N 1
ATOM 1643 C CA . PRO A 1 222 ? 10.389 -8.601 5.768 1.00 96.69 222 PRO A CA 1
ATOM 1644 C C . PRO A 1 222 ? 9.727 -9.344 4.603 1.00 96.69 222 PRO A C 1
ATOM 1646 O O . PRO A 1 222 ? 8.513 -9.275 4.414 1.00 96.69 222 PRO A O 1
ATOM 1649 N N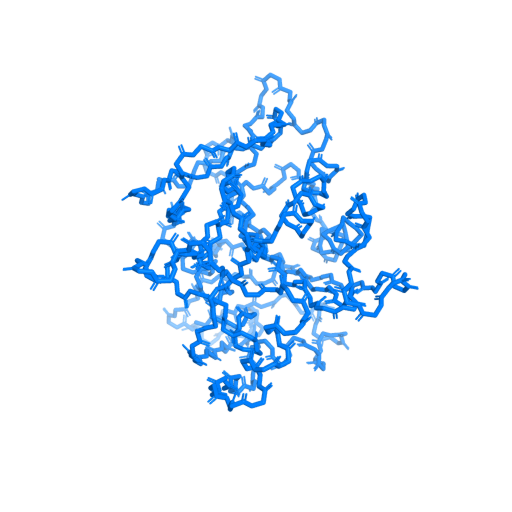 . SER A 1 223 ? 10.520 -10.040 3.792 1.00 96.94 223 SER A N 1
ATOM 1650 C CA . SER A 1 223 ? 10.031 -10.655 2.552 1.00 96.94 223 SER A CA 1
ATOM 1651 C C . SER A 1 223 ? 9.501 -12.076 2.698 1.00 96.94 223 SER A C 1
ATOM 1653 O O . SER A 1 223 ? 8.807 -12.550 1.799 1.00 96.94 223 SER A O 1
ATOM 1655 N N . ASP A 1 224 ? 9.796 -12.749 3.805 1.00 94.56 224 ASP A N 1
ATOM 1656 C CA . ASP A 1 224 ? 9.589 -14.187 3.989 1.00 94.56 224 ASP A CA 1
ATOM 1657 C C . ASP A 1 224 ? 8.518 -14.537 5.032 1.00 94.56 224 ASP A C 1
ATOM 1659 O O . ASP A 1 224 ? 7.984 -15.645 5.007 1.00 94.56 224 ASP A O 1
ATOM 1663 N N . HIS A 1 225 ? 8.158 -13.607 5.919 1.00 95.19 225 HIS A N 1
ATOM 1664 C CA . HIS A 1 225 ? 7.154 -13.844 6.952 1.00 95.19 225 HIS A CA 1
ATOM 1665 C C . HIS A 1 225 ? 6.263 -12.634 7.230 1.00 95.19 225 HIS A C 1
ATOM 1667 O O . HIS A 1 225 ? 6.655 -11.478 7.082 1.00 95.19 225 HIS A O 1
ATOM 1673 N N . ALA A 1 226 ? 5.043 -12.908 7.690 1.00 96.12 226 ALA A N 1
ATOM 1674 C CA . ALA A 1 226 ? 4.214 -11.879 8.299 1.00 96.12 226 ALA A CA 1
ATOM 1675 C C . ALA A 1 226 ? 4.802 -11.495 9.663 1.00 96.12 226 ALA A C 1
ATOM 1677 O O . ALA A 1 226 ? 5.269 -12.358 10.408 1.00 96.12 226 ALA A O 1
ATOM 1678 N N . GLN A 1 227 ? 4.766 -10.209 9.997 1.00 94.38 227 GLN A N 1
ATOM 1679 C CA . GLN A 1 227 ? 5.219 -9.711 11.296 1.00 94.38 227 GLN A CA 1
ATOM 1680 C C . GLN A 1 227 ? 4.031 -9.272 12.152 1.00 94.38 227 GLN A C 1
ATOM 1682 O O . GLN A 1 227 ? 2.961 -8.930 11.638 1.00 94.38 227 GLN A O 1
ATOM 1687 N N . ASN A 1 228 ? 4.213 -9.262 13.470 1.00 93.88 228 ASN A N 1
ATOM 1688 C CA . ASN A 1 228 ? 3.236 -8.653 14.367 1.00 93.88 228 ASN A CA 1
ATOM 1689 C C . ASN A 1 228 ? 3.168 -7.149 14.092 1.00 93.88 228 ASN A C 1
ATOM 1691 O O . ASN A 1 228 ? 4.198 -6.495 13.939 1.00 93.88 228 ASN A O 1
ATOM 1695 N N . TRP A 1 229 ? 1.958 -6.596 14.042 1.00 94.06 229 TRP A N 1
ATOM 1696 C CA . TRP A 1 229 ? 1.779 -5.166 13.828 1.00 94.06 229 TRP A CA 1
ATOM 1697 C C . TRP A 1 229 ? 2.010 -4.418 15.142 1.00 94.06 229 TRP A C 1
ATOM 1699 O O . TRP A 1 229 ? 1.131 -4.350 16.007 1.00 94.06 229 TRP A O 1
ATOM 1709 N N . THR A 1 230 ? 3.213 -3.866 15.277 1.00 88.00 230 THR A N 1
ATOM 1710 C CA . THR A 1 230 ? 3.633 -3.043 16.410 1.00 88.00 230 THR A CA 1
ATOM 1711 C C . THR A 1 230 ? 3.176 -1.594 16.243 1.00 88.00 230 THR A C 1
ATOM 1713 O O . THR A 1 230 ? 3.185 -1.032 15.149 1.00 88.00 230 THR A O 1
ATOM 1716 N N . THR A 1 231 ? 2.760 -0.980 17.347 1.00 85.44 231 THR A N 1
ATOM 1717 C CA . THR A 1 231 ? 2.388 0.438 17.429 1.00 85.44 231 THR A CA 1
ATOM 1718 C C . THR A 1 231 ? 3.350 1.167 18.369 1.00 85.44 231 THR A C 1
ATOM 1720 O O . THR A 1 231 ? 3.915 0.519 19.255 1.00 85.44 231 THR A O 1
ATOM 1723 N N . PRO A 1 232 ? 3.544 2.494 18.223 1.00 76.06 232 PRO A N 1
ATOM 1724 C CA . PRO A 1 232 ? 4.424 3.268 19.105 1.00 76.06 232 PRO A CA 1
ATOM 1725 C C . PRO A 1 232 ? 4.106 3.104 20.597 1.00 76.06 232 PRO A C 1
ATOM 1727 O O . PRO A 1 232 ? 5.015 3.017 21.418 1.00 76.06 232 PRO A O 1
ATOM 1730 N N . SER A 1 233 ? 2.821 3.007 20.949 1.00 78.88 233 SER A N 1
ATOM 1731 C CA . SER A 1 233 ? 2.383 2.735 22.320 1.00 78.88 233 SER A CA 1
ATOM 1732 C C . SER A 1 233 ? 1.535 1.466 22.412 1.00 78.88 233 SER A C 1
ATOM 1734 O O . SER A 1 233 ? 0.740 1.149 21.521 1.00 78.88 233 SER A O 1
ATOM 1736 N N . ALA A 1 234 ? 1.727 0.705 23.493 1.00 74.12 234 ALA A N 1
ATOM 1737 C CA . ALA A 1 234 ? 0.961 -0.509 23.754 1.00 74.12 234 ALA A CA 1
ATOM 1738 C C . ALA A 1 234 ? -0.529 -0.172 23.914 1.00 74.12 234 ALA A C 1
ATOM 1740 O O . ALA A 1 234 ? -0.890 0.734 24.659 1.00 74.12 234 ALA A O 1
ATOM 1741 N N . GLY A 1 235 ? -1.393 -0.904 23.207 1.00 74.62 235 GLY A N 1
ATOM 1742 C CA . GLY A 1 235 ? -2.839 -0.660 23.212 1.00 74.62 235 GLY A CA 1
ATOM 1743 C C . GLY A 1 235 ? -3.301 0.456 22.271 1.00 74.62 235 GLY A C 1
ATOM 1744 O O . GLY A 1 235 ? -4.507 0.633 22.107 1.00 74.62 235 GLY A O 1
ATOM 1745 N N . GLN A 1 236 ? -2.382 1.160 21.600 1.00 85.44 236 GLN A N 1
ATOM 1746 C CA . GLN A 1 236 ? -2.753 2.088 20.538 1.00 85.44 236 GLN A CA 1
ATOM 1747 C C . GLN A 1 236 ? -3.484 1.345 19.425 1.00 85.44 236 GLN A C 1
ATOM 1749 O O . GLN A 1 236 ? -3.137 0.227 19.030 1.00 85.44 236 GLN A O 1
ATOM 1754 N N . ARG A 1 237 ? -4.520 1.999 18.915 1.00 91.69 237 ARG A N 1
ATOM 1755 C CA . ARG A 1 237 ? -5.312 1.498 17.806 1.00 91.69 237 ARG A CA 1
ATOM 1756 C C . ARG A 1 237 ? -4.420 1.290 16.580 1.00 91.69 237 ARG A C 1
ATOM 1758 O O . ARG A 1 237 ? -3.649 2.173 16.213 1.00 91.69 237 ARG A O 1
ATOM 1765 N N . LYS A 1 238 ? -4.530 0.127 15.934 1.00 95.12 238 LYS A N 1
ATOM 1766 C CA . LYS A 1 238 ? -3.820 -0.148 14.679 1.00 95.12 238 LYS A CA 1
ATOM 1767 C C . LYS A 1 238 ? -4.528 0.570 13.540 1.00 95.12 238 LYS A C 1
ATOM 1769 O O . LYS A 1 238 ? -5.696 0.284 13.276 1.00 95.12 238 LYS A O 1
ATOM 1774 N N . ILE A 1 239 ? -3.838 1.506 12.898 1.00 96.56 239 ILE A N 1
ATOM 1775 C CA . ILE A 1 239 ? -4.382 2.322 11.810 1.00 96.56 239 ILE A CA 1
ATOM 1776 C C . ILE A 1 239 ? -3.400 2.303 10.644 1.00 96.56 239 ILE A C 1
ATOM 1778 O O . ILE A 1 239 ? -2.202 2.545 10.830 1.00 96.56 239 ILE A O 1
ATOM 1782 N N . ALA A 1 240 ? -3.917 1.996 9.456 1.00 98.00 240 ALA A N 1
ATOM 1783 C CA . ALA A 1 240 ? -3.159 1.921 8.223 1.00 98.00 240 ALA A CA 1
ATOM 1784 C C . ALA A 1 240 ? -3.675 2.864 7.144 1.00 98.00 240 ALA A C 1
ATOM 1786 O O . ALA A 1 240 ? -4.874 3.123 7.038 1.00 98.00 240 ALA A O 1
ATOM 1787 N N . LEU A 1 241 ? -2.755 3.277 6.276 1.00 98.25 241 LEU A N 1
ATOM 1788 C CA . LEU A 1 241 ? -3.096 3.816 4.966 1.00 98.25 241 LEU A CA 1
ATOM 1789 C C . LEU A 1 241 ? -2.980 2.718 3.903 1.00 98.25 241 LEU A C 1
ATOM 1791 O O . LEU A 1 241 ? -2.004 1.969 3.879 1.00 98.25 241 LEU A O 1
ATOM 1795 N N . LYS A 1 242 ? -3.955 2.632 2.997 1.00 97.94 242 LYS A N 1
ATOM 1796 C CA . LYS A 1 242 ? -3.885 1.797 1.790 1.00 97.94 242 LYS A CA 1
ATOM 1797 C C . LYS A 1 242 ? -3.794 2.693 0.570 1.00 97.94 242 LYS A C 1
ATOM 1799 O O . LYS A 1 242 ? -4.757 3.390 0.253 1.00 97.94 242 LYS A O 1
ATOM 1804 N N . ASN A 1 243 ? -2.686 2.612 -0.156 1.00 97.12 243 ASN A N 1
ATOM 1805 C CA . ASN A 1 243 ? -2.444 3.398 -1.361 1.00 97.12 243 ASN A CA 1
ATOM 1806 C C . ASN A 1 243 ? -2.845 2.643 -2.634 1.00 97.12 243 ASN A C 1
ATOM 1808 O O . ASN A 1 243 ? -2.655 1.432 -2.774 1.00 97.12 243 ASN A O 1
ATOM 1812 N N . SER A 1 244 ? -3.415 3.365 -3.595 1.00 92.94 244 SER A N 1
ATOM 1813 C CA . SER A 1 244 ? -3.743 2.855 -4.926 1.00 92.94 244 SER A CA 1
ATOM 1814 C C . SER A 1 244 ? -3.545 3.959 -5.956 1.00 92.94 244 SER A C 1
ATOM 1816 O O . SER A 1 244 ? -4.370 4.865 -6.060 1.00 92.94 244 SER A O 1
ATOM 1818 N N . PHE A 1 245 ? -2.447 3.903 -6.706 1.00 90.25 245 PHE A N 1
ATOM 1819 C CA . PHE A 1 245 ? -2.020 4.996 -7.580 1.00 90.25 245 PHE A CA 1
ATOM 1820 C C . PHE A 1 245 ? -2.053 4.550 -9.036 1.00 90.25 245 PHE A C 1
ATOM 1822 O O . PHE A 1 245 ? -1.220 3.772 -9.484 1.00 90.25 245 PHE A O 1
ATOM 1829 N N . GLY A 1 246 ? -3.065 5.007 -9.768 1.00 83.06 246 GLY A N 1
ATOM 1830 C CA . GLY A 1 246 ? -3.249 4.658 -11.168 1.00 83.06 246 GLY A CA 1
ATOM 1831 C C . GLY A 1 246 ? -2.265 5.375 -12.088 1.00 83.06 246 GLY A C 1
ATOM 1832 O O . GLY A 1 246 ? -1.779 6.473 -11.799 1.00 83.06 246 GLY A O 1
ATOM 1833 N N . PHE A 1 247 ? -2.032 4.777 -13.258 1.00 77.19 247 PHE A N 1
ATOM 1834 C CA . PHE A 1 247 ? -1.392 5.473 -14.373 1.00 77.19 247 PHE A CA 1
ATOM 1835 C C . PHE A 1 247 ? -2.112 6.795 -14.673 1.00 77.19 247 PHE A C 1
ATOM 1837 O O . PHE A 1 247 ? -3.326 6.912 -14.512 1.00 77.19 247 PHE A O 1
ATOM 1844 N N . GLY A 1 248 ? -1.347 7.807 -15.080 1.00 71.12 248 GLY A N 1
ATOM 1845 C CA . GLY A 1 248 ? -1.875 9.156 -15.307 1.00 71.12 248 GLY A CA 1
ATOM 1846 C C . GLY A 1 248 ? -2.097 9.963 -14.026 1.00 71.12 248 GLY A C 1
ATOM 1847 O O . GLY A 1 248 ? -2.643 11.063 -14.082 1.00 71.12 248 GLY A O 1
ATOM 1848 N N . GLY A 1 249 ? -1.669 9.436 -12.873 1.00 76.81 249 GLY A N 1
ATOM 1849 C CA . GLY A 1 249 ? -1.654 10.161 -11.606 1.00 76.81 249 GLY A CA 1
ATOM 1850 C C . GLY A 1 249 ? -3.022 10.298 -10.952 1.00 76.81 249 GLY A C 1
ATOM 1851 O O . GLY A 1 249 ? -3.239 11.251 -10.215 1.00 76.81 249 GLY A O 1
ATOM 1852 N N . THR A 1 250 ? -3.956 9.385 -11.238 1.00 84.75 250 THR A N 1
ATOM 1853 C CA . THR A 1 250 ? -5.215 9.278 -10.484 1.00 84.75 250 THR A CA 1
ATOM 1854 C C . THR A 1 250 ? -4.966 8.439 -9.241 1.00 84.75 250 THR A C 1
ATOM 1856 O O . THR A 1 250 ? -4.796 7.222 -9.320 1.00 84.75 250 THR A O 1
ATOM 1859 N N . ASN A 1 251 ? -4.932 9.097 -8.090 1.00 89.62 251 ASN A N 1
ATOM 1860 C CA . ASN A 1 251 ? -4.502 8.494 -6.840 1.00 89.62 251 ASN A CA 1
ATOM 1861 C C . ASN A 1 251 ? -5.674 8.351 -5.875 1.00 89.62 251 ASN A C 1
ATOM 1863 O O . ASN A 1 251 ? -6.484 9.270 -5.737 1.00 89.62 251 ASN A O 1
ATOM 1867 N N . ALA A 1 252 ? -5.708 7.228 -5.164 1.00 92.56 252 ALA A N 1
ATOM 1868 C CA . ALA A 1 252 ? -6.611 6.989 -4.054 1.00 92.56 252 ALA A CA 1
ATOM 1869 C C . ALA A 1 252 ? -5.851 6.471 -2.829 1.00 92.56 252 ALA A C 1
ATOM 1871 O O . ALA A 1 252 ? -4.901 5.692 -2.946 1.00 92.56 252 ALA A O 1
ATOM 1872 N N . CYS A 1 253 ? -6.292 6.893 -1.648 1.00 96.44 253 CYS A N 1
ATOM 1873 C CA . CYS A 1 253 ? -5.779 6.439 -0.364 1.00 96.44 253 CYS A CA 1
ATOM 1874 C C . CYS A 1 253 ? -6.948 6.201 0.597 1.00 96.44 253 CYS A C 1
ATOM 1876 O O . CYS A 1 253 ? -7.855 7.031 0.665 1.00 96.44 253 CYS A O 1
ATOM 1878 N N . LEU A 1 254 ? -6.934 5.086 1.326 1.00 96.44 254 LEU A N 1
ATOM 1879 C CA . LEU A 1 254 ? -7.918 4.771 2.368 1.00 96.44 254 LEU A CA 1
ATOM 1880 C C . LEU A 1 254 ? -7.242 4.767 3.739 1.00 96.44 254 LEU A C 1
ATOM 1882 O O . LEU A 1 254 ? -6.169 4.184 3.874 1.00 96.44 254 LEU A O 1
ATOM 1886 N N . CYS A 1 255 ? -7.888 5.354 4.743 1.00 97.25 255 CYS A N 1
ATOM 1887 C CA . CYS A 1 255 ? -7.486 5.285 6.146 1.00 97.25 255 CYS A CA 1
ATOM 1888 C C . CYS A 1 255 ? -8.341 4.233 6.862 1.00 97.25 255 CYS A C 1
ATOM 1890 O O . CYS A 1 255 ? -9.549 4.410 7.018 1.00 97.25 255 CYS A O 1
ATOM 1892 N N . ILE A 1 256 ? -7.732 3.113 7.249 1.00 97.31 256 ILE A N 1
ATOM 1893 C CA . ILE A 1 256 ? -8.427 1.930 7.771 1.00 97.31 256 ILE A CA 1
ATOM 1894 C C . ILE A 1 256 ? -7.905 1.630 9.171 1.00 97.31 256 ILE A C 1
ATOM 1896 O O . ILE A 1 256 ? -6.696 1.530 9.374 1.00 97.31 256 ILE A O 1
ATOM 1900 N N . ALA A 1 257 ? -8.803 1.432 10.129 1.00 96.69 257 ALA A N 1
ATOM 1901 C CA . ALA A 1 257 ? -8.448 1.154 11.512 1.00 96.69 257 ALA A CA 1
ATOM 1902 C C . ALA A 1 257 ? -9.027 -0.166 12.019 1.00 96.69 257 ALA A C 1
ATOM 1904 O O . ALA A 1 257 ? -10.106 -0.601 11.616 1.00 96.69 257 ALA A O 1
ATOM 1905 N N . GLN A 1 258 ? -8.313 -0.787 12.955 1.00 96.12 258 GLN A N 1
ATOM 1906 C CA . GLN A 1 258 ? -8.815 -1.908 13.743 1.00 96.12 258 GLN A CA 1
ATOM 1907 C C . GLN A 1 258 ? -10.091 -1.490 14.479 1.00 96.12 258 GLN A C 1
ATOM 1909 O O . GLN A 1 258 ? -10.111 -0.450 15.135 1.00 96.12 258 GLN A O 1
ATOM 1914 N N . PHE A 1 259 ? -11.150 -2.289 14.377 1.00 94.12 259 PHE A N 1
ATOM 1915 C CA . PHE A 1 259 ? -12.357 -2.085 15.173 1.00 94.12 259 PHE A CA 1
ATOM 1916 C C . PHE A 1 259 ? -12.080 -2.413 16.649 1.00 94.12 259 PHE A C 1
ATOM 1918 O O . PHE A 1 259 ? -11.428 -3.416 16.948 1.00 94.12 259 PHE A O 1
ATOM 1925 N N . GLN A 1 260 ? -12.536 -1.549 17.551 1.00 86.38 260 GLN A N 1
ATOM 1926 C CA . GLN A 1 260 ? -12.481 -1.727 19.002 1.00 86.38 260 GLN A CA 1
ATOM 1927 C C . GLN A 1 260 ? -13.884 -1.403 19.525 1.00 86.38 260 GLN A C 1
ATOM 1929 O O . GLN A 1 260 ? -14.421 -0.361 19.154 1.00 86.38 260 GLN A O 1
ATOM 1934 N N . GLU A 1 261 ? -14.478 -2.319 20.293 1.00 70.19 261 GLU A N 1
ATOM 1935 C CA . GLU A 1 261 ? -15.786 -2.106 20.939 1.00 70.19 261 GLU A CA 1
ATOM 1936 C C . GLU A 1 261 ? -15.728 -1.040 22.037 1.00 70.19 261 GLU A C 1
ATOM 1938 O O . GLU A 1 261 ? -14.682 -0.949 22.725 1.00 70.19 261 GLU A O 1
#

Secondary structure (DSSP, 8-state):
-EEE-GGGTTT-HHHHHHHHTS-EEE---HHHHHHHHHTT-B--TTTT-GGGS--TTBTT---BPB--EEE---EEEHHHHHHTT-S---EEEEEEEEEE--S-SSPPPTT-HHHHHHHHHHHHHTT--GGG--EEE----S-HHHHHHHHHHHHHHSTT--STT-PPEEEE-THHHH-B-GGGHHHHHHHHHHHHHHHTEEPP-TT-S-BS---TTEEEPPSSS-EE---SSTTPPPEEEEEEE-GGGEEEEEEEEE---

InterPro domains:
  IPR000794 Beta-ketoacyl synthase [PTHR11712] (34-259)
  IPR014030 Beta-ketoacyl synthase-like, N-terminal domain [PF00109] (33-81)
  IPR014031 Beta-ketoacyl synthase, C-terminal domain [PF02801] (90-208)
  IPR016039 Thiolase-like [G3DSA:3.40.47.10] (17-261)
  IPR016039 Thiolase-like [SSF53901] (50-258)
  IPR020841 Polyketide synthase, beta-ketoacyl synthase domain [PS52004] (1-258)
  IPR020841 Polyketide synthase, beta-ketoacyl synthase domain [SM00825] (11-261)

Sequence (261 aa):
MIVMQTMQLYASIFFCLSVCLSVCLSVIVFQDRVGFGRMGALSRHFNSRPGEASRPFDRQRDGFVIGEGAGMMLLERLEHALERRAPNIYAELLGYGLSGDGLHLAAPCPNGSGAASCMRKALHDSALSHDCISYVNAHATSTPLGDRAEFQAIANVFHGAVCSVNLPVIVSSNKGSIGHLLGAAGAVEAAFTVLSCFHGSVPPNVNLQQTDLQAPEIQLAPSDHAQNWTTPSAGQRKIALKNSFGFGGTNACLCIAQFQE

Radius of gyration: 17.49 Å; chains: 1; bounding box: 47×34×49 Å

pLDDT: mean 85.23, std 17.48, range [31.69, 98.56]

Organism: Trichinella pseudospiralis (NCBI:txid6337)

Foldseek 3Di:
DEAEAPVAPPPCPPPVCLQAVDWQWFDDDPVVCVVCVVVQQFFDPCPVPLLLQFQFQAPPQRHWDAFTDTFHHDYDHPVVCVVVVPVDHLWYFLFKFWFFQQPDQFAHDQQLVRVLNRVVRRCVSSVHQPLLAQEEAEQRRSHPRRSNSNLNSQCVRCPPSDDPQGAAREYAYCCSRGICNDSRRSNVSVVVVSNCQRVQKAAARASHPDGPDDDRNYDYHHHPGIGGRDHSDPPRKHWYKYWDAGTNGTIMIIIITRDDD